Protein AF-0000000078527876 (afdb_homodimer)

InterPro domains:
  IPR034660 DinB/YfiT-like putative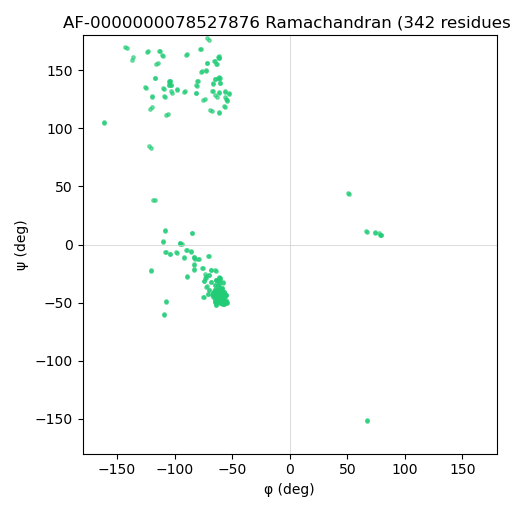 metalloenzymes [SSF109854] (16-144)

Organism: NCBI:txid29354

Solvent-accessible surface area (backbone atoms only — not comparable to full-atom values): 19613 Å² total; per-residue (Å²): 126,85,62,42,64,64,41,49,49,52,46,53,56,48,49,43,51,52,52,34,52,54,47,49,62,69,62,56,49,79,82,46,41,70,37,66,50,62,86,35,34,40,48,48,57,53,45,24,43,49,52,46,51,63,34,38,40,69,41,76,49,47,83,81,66,73,79,60,89,88,61,54,92,58,52,57,40,89,85,47,85,66,94,70,82,78,52,70,67,59,54,51,54,52,47,54,53,41,52,53,51,52,52,54,53,54,72,70,50,43,41,78,51,32,74,39,53,45,74,89,37,96,53,29,37,47,54,29,42,54,51,38,41,41,51,44,22,23,48,52,12,21,52,47,14,44,44,18,66,77,67,54,48,42,65,45,74,66,55,91,88,48,76,82,84,68,83,86,71,73,61,50,107,128,87,64,44,65,63,40,50,49,51,46,53,56,48,50,40,51,53,52,34,52,55,48,48,61,69,62,56,49,77,82,46,42,69,37,65,49,61,86,33,32,40,50,46,57,52,45,25,43,49,52,46,53,63,34,41,41,70,42,76,52,47,84,82,68,73,79,60,90,86,61,54,93,58,51,57,39,88,85,46,85,65,95,69,84,79,53,69,67,59,52,50,53,52,46,53,54,40,52,52,50,53,52,54,52,54,72,70,51,44,42,78,51,33,73,38,52,44,76,88,37,95,51,29,36,47,54,29,41,54,50,37,41,42,50,44,24,24,50,51,11,21,52,46,14,44,46,18,66,75,67,55,47,44,65,47,75,65,54,92,89,49,75,83,84,69,83,86,72,73,63,49,106

pLDDT: mean 96.52, std 5.81, range [46.94, 98.94]

Radius of gyration: 19.6 Å; Cα contacts (8 Å, |Δi|>4): 455; chains: 2; bounding box: 56×53×50 Å

Sequence (346 aa):
MEEILLVNIITEQTTRALWEVKNIIDCVPDELWNKEYCEMPCWKHIYHMLHSLDLWFINPRDKEYTEPDIHEMDLNSLDVIPSKSLIREEINDYFVNIDIKIKNYLAQLTDKQLLDTPPDCEYNKFTLILAQFRHLHSHMGMIMGFIIDDTGLWPRVLGLENPFPIGEYKRYIMEEILLVNIITEQTTRALWEVKNIIDCVPDELWNKEYCEMPCWKHIYHMLHSLDLWFINPRDKEYTEPDIHEMDLNSLDVIPSKSLIREEINDYFVNIDIKIKNYLAQLTDKQLLDTPPDCEYNKFTLILAQFRHLHSHMGMIMGFIIDDTGLWPRVLGLENPFPIGEYKRYI

Nearest PDB structures (foldseek):
  2ou6-assembly1_A-2  TM=7.738E-01  e=6.486E-02  Deinococcus radiodurans
  7mtl-assembly1_A  TM=6.257E-01  e=7.860E-01  Escherichia coli
  2nsf-assembly1_A  TM=5.768E-01  e=6.405E+00  Corynebacterium glutamicum
  2ou6-assembly1_A-2  TM=7.723E-01  e=7.803E-02  Deinococcus radiodurans
  7mtl-assembly1_A  TM=6.253E-01  e=6.703E-01  Escherichia coli

Secondary structure (DSSP, 8-state):
----HHHHHHHHHHHHHHHHHHHHHHHS-HHHHT-EETTEEHHHHHHHHHHHHHHHTT-TT-TT----TT--TTTT-TTS--SS---HHHHHHHHHHHHHHHHHHHHH--TGGGGPPPTT-SS-HHHHHHHHHHHHHHHHHHHHHHHHHHHS--B----TTSPPP-SS--SB-/----HHHHHHHHHHHHHHHHHHHHHHHS-HHHHT-EETTEEHHHHHHHHHHHHHHHTT-TT-TT----TT--TTTT-TTS--SS---HHHHHHHHHHHHHHHHHHHHH--TGGGGPPPTT-SS-HHHHHHHHHHHHHHHHHHHHHHHHHHHS--B----TTSPPP-SS--SB-

Foldseek 3Di:
DFAAPVLVVLLVVVVLLLVLLVLLLVLQDPVQQQPDDPRGGLVLLSVLLLVCLQQLLAHVPDPPDDDDPVDDPCSNPPVDDDPDGDDSVRSVVSSVVSVVVVNVVSVPDGPVQQQPCPPPGPHGNVVSNVVSVVSNVVSSVVSQVVSCVVPVWGADGADPVHDDDDDDDDRTD/DFDAPVLVVLLVVVVLLLVLLVLLLVLDDPVQQQPDDPRGGLVLLNVLLLVCLQQLLAHVPDPPDDDDPVDDPCSNPPVDDDPDGDDSVRSVVSSVVSVVVVNVVSVPDGPVQQQPCPPPGPHGNVVSNVVSVVSNVVSSVVSQVVSCVVPVWGADGADPVHDDDDDDDDRTD

Structure (mmCIF, N/CA/C/O backbone):
data_AF-0000000078527876-model_v1
#
loop_
_entity.id
_entity.type
_entity.pdbx_description
1 polymer 'DinB-like domain-containing protein'
#
loop_
_atom_site.group_PDB
_atom_site.id
_atom_site.type_symbol
_atom_site.label_atom_id
_atom_site.label_alt_id
_atom_site.label_comp_id
_atom_site.label_asym_id
_atom_site.label_entity_id
_atom_site.label_seq_id
_atom_site.pdbx_PDB_ins_code
_atom_site.Cartn_x
_atom_site.Cartn_y
_atom_site.Cartn_z
_atom_site.occupancy
_atom_site.B_iso_or_equiv
_atom_site.auth_seq_id
_atom_site.auth_comp_id
_atom_site.auth_asym_id
_atom_site.auth_atom_id
_atom_site.pdbx_PDB_model_num
ATOM 1 N N . MET A 1 1 ? -26.828 7.426 19.016 1 47.62 1 MET A N 1
ATOM 2 C CA . MET A 1 1 ? -25.375 7.508 18.906 1 47.62 1 MET A CA 1
ATOM 3 C C . MET A 1 1 ? -24.922 7.309 17.469 1 47.62 1 MET A C 1
ATOM 5 O O . MET A 1 1 ? -25.422 6.43 16.766 1 47.62 1 MET A O 1
ATOM 9 N N . GLU A 1 2 ? -24.297 8.344 16.844 1 61.94 2 GLU A N 1
ATOM 10 C CA . GLU A 1 2 ? -24.016 8.258 15.406 1 61.94 2 GLU A CA 1
ATOM 11 C C . GLU A 1 2 ? -23.188 7.02 15.078 1 61.94 2 GLU A C 1
ATOM 13 O O . GLU A 1 2 ? -22.344 6.598 15.875 1 61.94 2 GLU A O 1
ATOM 18 N N . GLU A 1 3 ? -23.625 6.238 14.188 1 73.5 3 GLU A N 1
ATOM 19 C CA . GLU A 1 3 ? -23.031 4.969 13.797 1 73.5 3 GLU A CA 1
ATOM 20 C C . GLU A 1 3 ? -21.578 5.152 13.367 1 73.5 3 GLU A C 1
ATOM 22 O O . GLU A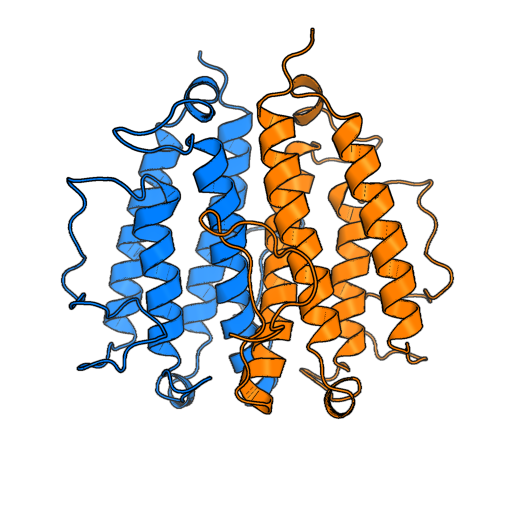 1 3 ? -21.25 6.094 12.641 1 73.5 3 GLU A O 1
ATOM 27 N N . ILE A 1 4 ? -20.625 4.551 14.031 1 84.12 4 ILE A N 1
ATOM 28 C CA . ILE A 1 4 ? -19.203 4.711 13.734 1 84.12 4 ILE A CA 1
ATOM 29 C C . ILE A 1 4 ? -18.594 3.367 13.336 1 84.12 4 ILE A C 1
ATOM 31 O O . ILE A 1 4 ? -17.438 3.088 13.625 1 84.12 4 ILE A O 1
ATOM 35 N N . LEU A 1 5 ? -19.328 2.588 12.617 1 93.12 5 LEU A N 1
ATOM 36 C CA . LEU A 1 5 ? -18.891 1.238 12.297 1 93.12 5 LEU A CA 1
ATOM 37 C C . LEU A 1 5 ? -17.797 1.267 11.234 1 93.12 5 LEU A C 1
ATOM 39 O O . LEU A 1 5 ? -16.75 0.629 11.398 1 93.12 5 LEU A O 1
ATOM 43 N N . LEU A 1 6 ? -18.031 2.061 10.219 1 97.69 6 LEU A N 1
ATOM 44 C CA . LEU A 1 6 ? -17.047 2.158 9.164 1 97.69 6 LEU A CA 1
ATOM 45 C C . LEU A 1 6 ? -15.766 2.828 9.672 1 97.69 6 LEU A C 1
ATOM 47 O O . LEU A 1 6 ? -14.664 2.352 9.414 1 97.69 6 LEU A O 1
ATOM 51 N N . VAL A 1 7 ? -15.898 3.877 10.422 1 98.44 7 VAL A N 1
ATOM 52 C CA . VAL A 1 7 ? -14.766 4.633 10.93 1 98.44 7 VAL A CA 1
ATOM 53 C C . VAL A 1 7 ? -13.953 3.764 11.891 1 98.44 7 VAL A C 1
ATOM 55 O O . VAL A 1 7 ? -12.719 3.854 11.93 1 98.44 7 VAL A O 1
ATOM 58 N N . ASN A 1 8 ? -14.617 2.918 12.633 1 98.44 8 ASN A N 1
ATOM 59 C CA . ASN A 1 8 ? -13.906 2 13.516 1 98.44 8 ASN A CA 1
ATOM 60 C C . ASN A 1 8 ? -13 1.059 12.727 1 98.44 8 ASN A C 1
ATOM 62 O O . ASN A 1 8 ? -11.883 0.766 13.156 1 98.44 8 ASN A O 1
ATOM 66 N N . ILE A 1 9 ? -13.469 0.572 11.633 1 98.62 9 ILE A N 1
ATOM 67 C CA . ILE A 1 9 ? -12.688 -0.304 10.773 1 98.62 9 ILE A CA 1
ATOM 68 C C . ILE A 1 9 ? -11.508 0.47 10.18 1 98.62 9 ILE A C 1
ATOM 70 O O . ILE A 1 9 ? -10.375 -0.017 10.172 1 98.62 9 ILE A O 1
ATOM 74 N N . ILE A 1 10 ? -11.773 1.689 9.688 1 98.88 10 ILE A N 1
ATOM 75 C CA . ILE A 1 10 ? -10.727 2.562 9.164 1 98.88 10 ILE A CA 1
ATOM 76 C C . ILE A 1 10 ? -9.672 2.799 10.234 1 98.88 10 ILE A C 1
ATOM 78 O O . ILE A 1 10 ? -8.469 2.732 9.961 1 98.88 10 ILE A O 1
ATOM 82 N N . THR A 1 11 ? -10.148 3.039 11.43 1 98.81 11 THR A N 1
ATOM 83 C CA . THR A 1 11 ? -9.258 3.312 12.547 1 98.81 11 THR A CA 1
ATOM 84 C C . THR A 1 11 ? -8.367 2.107 12.836 1 98.81 11 THR A C 1
ATOM 86 O O . THR A 1 11 ? -7.152 2.25 13 1 98.81 11 THR A O 1
ATOM 89 N N . GLU A 1 12 ? -8.93 0.975 12.906 1 98.44 12 GLU A N 1
ATOM 90 C CA . GLU A 1 12 ? -8.164 -0.24 13.172 1 98.44 12 GLU A CA 1
ATOM 91 C C . GLU A 1 12 ? -7.129 -0.487 12.086 1 98.44 12 GLU A C 1
ATOM 93 O O . GLU A 1 12 ? -5.969 -0.793 12.383 1 98.44 12 GLU A O 1
ATOM 98 N N . GLN A 1 13 ? -7.484 -0.418 10.82 1 98.69 13 GLN A N 1
ATOM 99 C CA . GLN A 1 13 ? -6.57 -0.635 9.711 1 98.69 13 GLN A CA 1
ATOM 100 C C . GLN A 1 13 ? -5.48 0.434 9.672 1 98.69 13 GLN A C 1
ATOM 102 O O . GLN A 1 13 ? -4.332 0.146 9.336 1 98.69 13 GLN A O 1
ATOM 107 N N . THR A 1 14 ? -5.875 1.69 9.977 1 98.88 14 THR A N 1
ATOM 108 C CA . THR A 1 14 ? -4.898 2.773 10.023 1 98.88 14 THR A CA 1
ATOM 109 C C . THR A 1 14 ? -3.893 2.551 11.148 1 98.88 14 THR A C 1
ATOM 111 O O . THR A 1 14 ? -2.699 2.812 10.984 1 98.88 14 THR A O 1
ATOM 114 N N . THR A 1 15 ? -4.387 2.074 12.25 1 98.62 15 THR A N 1
ATOM 115 C CA . THR A 1 15 ? -3.498 1.803 13.375 1 98.62 15 THR A CA 1
ATOM 116 C C . THR A 1 15 ? -2.484 0.721 13.016 1 98.62 15 THR A C 1
ATOM 118 O O . THR A 1 15 ? -1.308 0.821 13.367 1 98.62 15 THR A O 1
ATOM 121 N N . ARG A 1 16 ? -2.867 -0.309 12.352 1 98.5 16 ARG A N 1
ATOM 122 C CA . ARG A 1 16 ? -1.947 -1.329 11.859 1 98.5 16 ARG A CA 1
ATOM 123 C C . ARG A 1 16 ? -0.9 -0.72 10.93 1 98.5 16 ARG A C 1
ATOM 125 O O . ARG A 1 16 ? 0.286 -1.041 11.031 1 98.5 16 ARG A O 1
ATOM 132 N N . ALA A 1 17 ? -1.38 0.147 10.016 1 98.75 17 ALA A N 1
ATOM 133 C CA . ALA A 1 17 ? -0.479 0.805 9.07 1 98.75 17 ALA A CA 1
ATOM 134 C C . ALA A 1 17 ? 0.56 1.649 9.805 1 98.75 17 ALA A C 1
ATOM 136 O O . ALA A 1 17 ? 1.748 1.607 9.469 1 98.75 17 ALA A O 1
ATOM 137 N N . LEU A 1 18 ? 0.108 2.416 10.781 1 98.81 18 LEU A N 1
ATOM 138 C CA . LEU A 1 18 ? 1.008 3.285 11.531 1 98.81 18 LEU A CA 1
ATOM 139 C C . LEU A 1 18 ? 2.041 2.467 12.297 1 98.81 18 LEU A C 1
ATOM 141 O O . LEU A 1 18 ? 3.209 2.854 12.383 1 98.81 18 LEU A O 1
ATOM 145 N N . TRP A 1 19 ? 1.643 1.383 12.852 1 98.25 19 TRP A N 1
ATOM 146 C CA . TRP A 1 19 ? 2.59 0.486 13.5 1 98.25 19 TRP A CA 1
ATOM 147 C C . TRP A 1 19 ? 3.66 0.016 12.523 1 98.25 19 TRP A C 1
ATOM 149 O O . TRP A 1 19 ? 4.844 -0.019 12.859 1 98.25 19 TRP A O 1
ATOM 159 N N . GLU A 1 20 ? 3.266 -0.371 11.336 1 98.44 20 GLU A N 1
ATOM 160 C CA . GLU A 1 20 ? 4.199 -0.843 10.32 1 98.44 20 GLU A CA 1
ATOM 161 C C . GLU A 1 20 ? 5.172 0.26 9.914 1 98.44 20 GLU A C 1
ATOM 163 O O . GLU A 1 20 ? 6.352 -0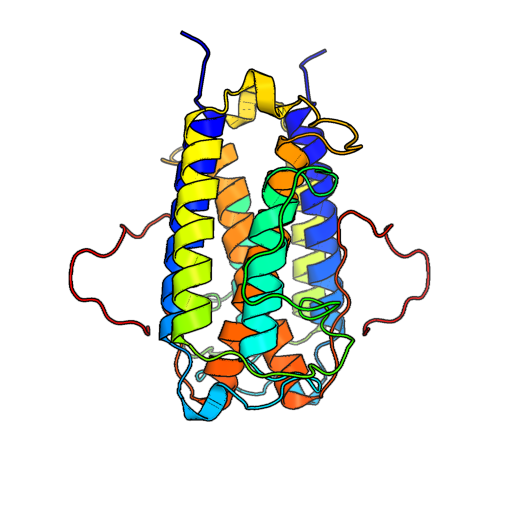.004 9.672 1 98.44 20 GLU A O 1
ATOM 168 N N . VAL A 1 21 ? 4.664 1.501 9.773 1 98.56 21 VAL A N 1
ATOM 169 C CA . VAL A 1 21 ? 5.531 2.629 9.445 1 98.56 21 VAL A CA 1
ATOM 170 C C . VAL A 1 21 ? 6.652 2.736 10.477 1 98.56 21 VAL A C 1
ATOM 172 O O . VAL A 1 21 ? 7.828 2.84 10.117 1 98.56 21 VAL A O 1
ATOM 175 N N . LYS A 1 22 ? 6.281 2.678 11.734 1 98.19 22 LYS A N 1
ATOM 176 C CA . LYS A 1 22 ? 7.281 2.773 12.789 1 98.19 22 LYS A CA 1
ATOM 177 C C . LYS A 1 22 ? 8.289 1.633 12.703 1 98.19 22 LYS A C 1
ATOM 179 O O . LYS A 1 22 ? 9.5 1.854 12.82 1 98.19 22 LYS A O 1
ATOM 184 N N . ASN A 1 23 ? 7.824 0.462 12.5 1 98.12 23 ASN A N 1
ATOM 185 C CA . ASN A 1 23 ? 8.711 -0.691 12.398 1 98.12 23 ASN A CA 1
ATOM 186 C C . ASN A 1 23 ? 9.688 -0.543 11.234 1 98.12 23 ASN A C 1
ATOM 188 O O . ASN A 1 23 ? 10.867 -0.871 11.367 1 98.12 23 ASN A O 1
ATOM 192 N N . ILE A 1 24 ? 9.203 -0.072 10.109 1 98.25 24 ILE A N 1
ATOM 193 C CA . ILE A 1 24 ? 10.039 0.049 8.922 1 98.25 24 ILE A CA 1
ATOM 194 C C . ILE A 1 24 ? 11.141 1.083 9.164 1 98.25 24 ILE A C 1
ATOM 196 O O . ILE A 1 24 ? 12.289 0.874 8.789 1 98.25 24 ILE A O 1
ATOM 200 N N . ILE A 1 25 ? 10.781 2.207 9.766 1 98.44 25 ILE A N 1
ATOM 201 C CA . ILE A 1 25 ? 11.789 3.213 10.094 1 98.44 25 ILE A CA 1
ATOM 202 C C . ILE A 1 25 ? 12.867 2.596 10.984 1 98.44 25 ILE A C 1
ATOM 204 O O . ILE A 1 25 ? 14.062 2.795 10.75 1 98.44 25 ILE A O 1
ATOM 208 N N . ASP A 1 26 ? 12.43 1.788 11.898 1 97.5 26 ASP A N 1
ATOM 209 C CA . ASP A 1 26 ? 13.344 1.148 12.836 1 97.5 26 ASP A CA 1
ATOM 210 C C . ASP A 1 26 ? 14.203 0.098 12.133 1 97.5 26 ASP A C 1
ATOM 212 O O . ASP A 1 26 ? 15.32 -0.182 12.562 1 97.5 26 ASP A O 1
ATOM 216 N N . CYS A 1 27 ? 13.75 -0.441 11.102 1 97.94 27 CYS A N 1
ATOM 217 C CA . CYS A 1 27 ? 14.422 -1.531 10.406 1 97.94 27 CYS A CA 1
ATOM 218 C C . CYS A 1 27 ? 15.5 -0.997 9.461 1 97.94 27 CYS A C 1
ATOM 220 O O . CYS A 1 27 ? 16.344 -1.754 8.992 1 97.94 27 CYS A O 1
ATOM 222 N N . VAL A 1 28 ? 15.469 0.271 9.109 1 98.19 28 VAL A N 1
ATOM 223 C CA . VAL A 1 28 ? 16.469 0.822 8.211 1 98.19 28 VAL A CA 1
ATOM 224 C C . VAL A 1 28 ? 17.844 0.843 8.898 1 98.19 28 VAL A C 1
ATOM 226 O O . VAL A 1 28 ? 18.031 1.572 9.875 1 98.19 28 VAL A O 1
ATOM 229 N N . PRO A 1 29 ? 18.75 0.089 8.398 1 97.5 29 PRO A N 1
ATOM 230 C CA . PRO A 1 29 ? 20.078 0.142 9.008 1 97.5 29 PRO A CA 1
ATOM 231 C C . PRO A 1 29 ? 20.766 1.501 8.828 1 97.5 29 PRO A C 1
ATOM 233 O O . PRO A 1 29 ? 20.469 2.223 7.875 1 97.5 29 PRO A O 1
ATOM 236 N N . ASP A 1 30 ? 21.734 1.811 9.695 1 97.56 30 ASP A N 1
ATOM 237 C CA . ASP A 1 30 ? 22.453 3.084 9.641 1 97.56 30 ASP A CA 1
ATOM 238 C C . ASP A 1 30 ? 23.141 3.266 8.297 1 97.56 30 ASP A C 1
ATOM 240 O O . ASP A 1 30 ? 23.172 4.371 7.746 1 97.56 30 ASP A O 1
ATOM 244 N N . GLU A 1 31 ? 23.641 2.221 7.766 1 97.44 31 GLU A N 1
ATOM 245 C CA . GLU A 1 31 ? 24.406 2.277 6.523 1 97.44 31 GLU A CA 1
ATOM 246 C C . GLU A 1 31 ? 23.516 2.635 5.34 1 97.44 31 GLU A C 1
ATOM 248 O O . GLU A 1 31 ? 24 3.135 4.32 1 97.44 31 GLU A O 1
ATOM 253 N N . LEU A 1 32 ? 22.172 2.4 5.488 1 98.12 32 LEU A N 1
ATOM 254 C CA . LEU A 1 32 ? 21.266 2.648 4.383 1 98.12 32 LEU A CA 1
ATOM 255 C C . LEU A 1 32 ? 20.578 4.008 4.535 1 98.12 32 LEU A C 1
ATOM 257 O O . LEU A 1 32 ? 19.922 4.484 3.607 1 98.12 32 LEU A O 1
ATOM 261 N N . TRP A 1 33 ? 20.797 4.629 5.637 1 98.56 33 TRP A N 1
ATOM 262 C CA . TRP A 1 33 ? 20.047 5.852 5.941 1 98.56 33 TRP A CA 1
ATOM 263 C C . TRP A 1 33 ? 20.312 6.918 4.887 1 98.56 33 TRP A C 1
ATOM 265 O O . TRP A 1 33 ? 19.391 7.609 4.457 1 98.56 33 TRP A O 1
ATOM 275 N N . ASN A 1 34 ? 21.594 6.988 4.398 1 98.06 34 ASN A N 1
ATOM 276 C CA . ASN A 1 34 ? 21.984 7.996 3.418 1 98.06 34 ASN A CA 1
ATOM 277 C C . ASN A 1 34 ? 22.25 7.379 2.051 1 98.06 34 ASN A C 1
ATOM 279 O O . ASN A 1 34 ? 22.719 8.062 1.134 1 98.06 34 ASN A O 1
ATOM 283 N N . LYS A 1 35 ? 22.047 6.098 1.95 1 97.75 35 LYS A N 1
ATOM 284 C CA . LYS A 1 35 ? 22.203 5.48 0.636 1 97.75 35 LYS A CA 1
ATOM 285 C C . LYS A 1 35 ? 21.156 6.012 -0.349 1 97.75 35 LYS A C 1
ATOM 287 O O . LYS A 1 35 ? 19.984 6.168 -0.002 1 97.75 35 LYS A O 1
ATOM 292 N N . GLU A 1 36 ? 21.578 6.184 -1.6 1 97.56 36 GLU A N 1
ATOM 293 C CA . GLU A 1 36 ? 20.688 6.754 -2.602 1 97.56 36 GLU A CA 1
ATOM 294 C C . GLU A 1 36 ? 19.906 5.66 -3.34 1 97.56 36 GLU A C 1
ATOM 296 O O . GLU A 1 36 ? 20.484 4.652 -3.744 1 97.56 36 GLU A O 1
ATOM 301 N N . TYR A 1 37 ? 18.688 5.852 -3.436 1 97 37 TYR A N 1
ATOM 302 C CA . TYR A 1 37 ? 17.766 5.109 -4.297 1 97 37 TYR A CA 1
ATOM 303 C C . TYR A 1 37 ? 17.062 6.043 -5.277 1 97 37 TYR A C 1
ATOM 305 O O . TYR A 1 37 ? 16.297 6.914 -4.871 1 97 37 TYR A O 1
ATOM 313 N N . CYS A 1 38 ? 17.328 5.801 -6.562 1 95.12 38 CYS A N 1
ATOM 314 C CA . CYS A 1 38 ? 16.844 6.719 -7.59 1 95.12 38 CYS A CA 1
ATOM 315 C C . CYS A 1 38 ? 17.234 8.156 -7.27 1 95.12 38 CYS A C 1
ATOM 317 O O . CYS A 1 38 ? 16.375 9.047 -7.238 1 95.12 38 CYS A O 1
ATOM 319 N N . GLU A 1 39 ? 18.438 8.391 -6.852 1 95 39 GLU A N 1
ATOM 320 C CA . GLU A 1 39 ? 19.125 9.672 -6.676 1 95 39 GLU A CA 1
ATOM 321 C C . GLU A 1 39 ? 18.656 10.375 -5.402 1 95 39 GLU A C 1
ATOM 323 O O . GLU A 1 39 ? 18.922 11.562 -5.207 1 95 39 GLU A O 1
ATOM 328 N N . MET A 1 40 ? 17.922 9.719 -4.594 1 97.75 40 MET A N 1
ATOM 329 C CA . MET A 1 40 ? 17.453 10.289 -3.332 1 97.75 40 MET A CA 1
ATOM 330 C C . MET A 1 40 ? 17.844 9.391 -2.16 1 97.75 40 MET A C 1
ATOM 332 O O . MET A 1 40 ? 17.75 8.164 -2.25 1 97.75 40 MET A O 1
ATOM 336 N N . PRO A 1 41 ? 18.359 10.008 -1.106 1 98.19 41 PRO A N 1
ATOM 337 C CA . PRO A 1 41 ? 18.719 9.18 0.048 1 98.19 41 PRO A CA 1
ATOM 338 C C . PRO A 1 41 ? 17.516 8.484 0.681 1 98.19 41 PRO A C 1
ATOM 340 O O . PRO A 1 41 ?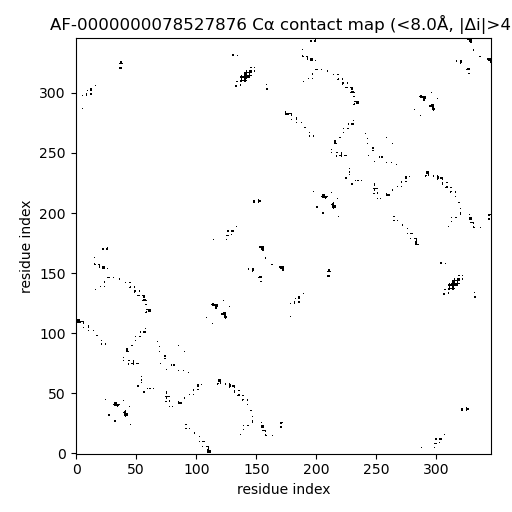 16.391 8.992 0.591 1 98.19 41 PRO A O 1
ATOM 343 N N . CYS A 1 42 ? 17.719 7.414 1.343 1 98.62 42 CYS A N 1
ATOM 344 C CA . CYS A 1 42 ? 16.672 6.602 1.94 1 98.62 42 CYS A CA 1
ATOM 345 C C . CYS A 1 42 ? 15.805 7.438 2.877 1 98.62 42 CYS A C 1
ATOM 347 O O . CYS A 1 42 ? 14.578 7.332 2.85 1 98.62 42 CYS A O 1
ATOM 349 N N . TRP A 1 43 ? 16.422 8.281 3.703 1 98.75 43 TRP A N 1
ATOM 350 C CA . TRP A 1 43 ? 15.664 9.07 4.664 1 98.75 43 TRP A CA 1
ATOM 351 C C . TRP A 1 43 ? 14.68 10 3.949 1 98.75 43 TRP A C 1
ATOM 353 O O . TRP A 1 43 ? 13.617 10.32 4.488 1 98.75 43 TRP A O 1
ATOM 363 N N . LYS A 1 44 ? 15.023 10.438 2.801 1 98.75 44 LYS A N 1
ATOM 364 C CA . LYS A 1 44 ? 14.148 11.359 2.088 1 98.75 44 LYS A CA 1
ATOM 365 C C . LYS A 1 44 ? 12.906 10.641 1.561 1 98.75 44 LYS A C 1
ATOM 367 O O . LYS A 1 44 ? 11.82 11.227 1.493 1 98.75 44 LYS A O 1
ATOM 372 N N . HIS A 1 45 ? 13.07 9.383 1.129 1 98.69 45 HIS A N 1
ATOM 373 C CA . HIS A 1 45 ? 11.906 8.562 0.791 1 98.69 45 HIS A CA 1
ATOM 374 C C . HIS A 1 45 ? 10.969 8.422 1.983 1 98.69 45 HIS A C 1
ATOM 376 O O . HIS A 1 45 ? 9.75 8.5 1.829 1 98.69 45 HIS A O 1
ATOM 382 N N . ILE A 1 46 ? 11.531 8.195 3.137 1 98.88 46 ILE A N 1
ATOM 383 C CA . ILE A 1 46 ? 10.734 8.078 4.359 1 98.88 46 ILE A CA 1
ATOM 384 C C . ILE A 1 46 ? 10.031 9.406 4.637 1 98.88 46 ILE A C 1
ATOM 386 O O . ILE A 1 46 ? 8.828 9.422 4.922 1 98.88 46 ILE A O 1
ATOM 390 N N . TYR A 1 47 ? 10.773 10.508 4.535 1 98.88 47 TYR A N 1
ATOM 391 C CA . TYR A 1 47 ? 10.203 11.82 4.801 1 98.88 47 TYR A CA 1
ATOM 392 C C . TYR A 1 47 ? 9.07 12.125 3.828 1 98.88 47 TYR A C 1
ATOM 394 O O . TYR A 1 47 ? 8.023 12.641 4.227 1 98.88 47 TYR A O 1
ATOM 402 N N . HIS A 1 48 ? 9.273 11.82 2.586 1 98.75 48 HIS A N 1
ATOM 403 C CA . HIS A 1 48 ? 8.242 11.992 1.57 1 98.75 48 HIS A CA 1
ATOM 404 C C . HIS A 1 48 ? 6.965 11.258 1.957 1 98.75 48 HIS A C 1
ATOM 406 O O . HIS A 1 48 ? 5.871 11.836 1.898 1 98.75 48 HIS A O 1
ATOM 412 N N . MET A 1 49 ? 7.145 10.039 2.314 1 98.81 49 MET A N 1
ATOM 413 C CA . MET A 1 49 ? 6.027 9.188 2.723 1 98.81 49 MET A CA 1
ATOM 414 C C . MET A 1 49 ? 5.289 9.805 3.91 1 98.81 49 MET A C 1
ATOM 416 O O . MET A 1 49 ? 4.062 9.922 3.889 1 98.81 49 MET A O 1
ATOM 420 N N . LEU A 1 50 ? 6.012 10.258 4.902 1 98.94 50 LEU A N 1
ATOM 421 C CA . LEU A 1 50 ? 5.438 10.797 6.129 1 98.94 50 LEU A CA 1
ATOM 422 C C . LEU A 1 50 ? 4.773 12.148 5.867 1 98.94 50 LEU A C 1
ATOM 424 O O . LEU A 1 50 ? 3.697 12.43 6.398 1 98.94 50 LEU A O 1
ATOM 428 N N . HIS A 1 51 ? 5.422 12.969 5.105 1 98.88 51 HIS A N 1
ATOM 429 C CA . HIS A 1 51 ? 4.883 14.289 4.82 1 98.88 51 HIS A CA 1
ATOM 430 C C . HIS A 1 51 ? 3.539 14.195 4.105 1 98.88 51 HIS A C 1
ATOM 432 O O . HIS A 1 51 ? 2.613 14.953 4.414 1 98.88 51 HIS A O 1
ATOM 438 N N . SER A 1 52 ? 3.457 13.312 3.143 1 98.62 52 SER A N 1
ATOM 439 C CA . SER A 1 52 ? 2.18 13.086 2.477 1 98.62 52 SER A CA 1
ATOM 440 C C . SER A 1 52 ? 1.115 12.617 3.463 1 98.62 52 SER A C 1
ATOM 442 O O . SER A 1 52 ? -0.018 13.102 3.438 1 98.62 52 SER A O 1
ATOM 444 N N . LEU A 1 53 ? 1.473 11.656 4.312 1 98.88 53 LEU A N 1
ATOM 445 C CA . LEU A 1 53 ? 0.548 11.172 5.332 1 98.88 53 LEU A CA 1
ATOM 446 C C . LEU A 1 53 ? 0.052 12.32 6.203 1 98.88 53 LEU A C 1
ATOM 448 O O . LEU A 1 53 ? -1.146 12.422 6.484 1 98.88 53 LEU A O 1
ATOM 452 N N . ASP A 1 54 ? 0.9 13.195 6.613 1 98.81 54 ASP A N 1
ATOM 453 C CA . ASP A 1 54 ? 0.639 14.32 7.512 1 98.81 54 ASP A CA 1
ATOM 454 C C . ASP A 1 54 ? -0.388 15.273 6.906 1 98.81 54 ASP A C 1
ATOM 456 O O . ASP A 1 54 ? -1.23 15.82 7.621 1 98.81 54 ASP A O 1
ATOM 460 N N . LEU A 1 55 ? -0.354 15.398 5.656 1 98.69 55 LEU A N 1
ATOM 461 C CA . LEU A 1 55 ? -1.155 16.438 5.004 1 98.69 55 LEU A CA 1
ATOM 462 C C . LEU A 1 55 ? -2.336 15.812 4.262 1 98.69 55 LEU A C 1
ATOM 464 O O . LEU A 1 55 ? -3.488 16.172 4.516 1 98.69 55 LEU A O 1
ATOM 468 N N . TRP A 1 56 ? -2.115 14.805 3.471 1 98.69 56 TRP A N 1
ATOM 469 C CA . TRP A 1 56 ? -3.088 14.344 2.486 1 98.69 56 TRP A CA 1
ATOM 470 C C . TRP A 1 56 ? -4.109 13.414 3.125 1 98.69 56 TRP A C 1
ATOM 472 O O . TRP A 1 56 ? -5.207 13.219 2.59 1 98.69 56 TRP A O 1
ATOM 482 N N . PHE A 1 57 ? -3.756 12.82 4.273 1 98.88 57 PHE A N 1
ATOM 483 C CA . PHE A 1 57 ? -4.711 11.953 4.953 1 98.88 57 PHE A CA 1
ATOM 484 C C . PHE A 1 57 ? -5.934 12.742 5.406 1 98.88 57 PHE A C 1
ATOM 486 O O . PHE A 1 57 ? -7.043 12.203 5.441 1 98.88 57 PHE A O 1
ATOM 493 N N . ILE A 1 58 ? -5.742 13.992 5.711 1 98.56 58 ILE A N 1
ATOM 494 C CA . ILE A 1 58 ? -6.797 14.805 6.309 1 98.56 58 ILE A CA 1
ATOM 495 C C . ILE A 1 58 ? -7.297 15.828 5.293 1 98.56 58 ILE A C 1
ATOM 497 O O . ILE A 1 58 ? -8.453 15.773 4.863 1 98.56 58 ILE A O 1
ATOM 501 N N . ASN A 1 59 ? -6.441 16.719 4.805 1 98.75 59 ASN A N 1
ATOM 502 C CA . ASN A 1 59 ? -6.84 17.75 3.865 1 98.75 59 ASN A CA 1
ATOM 503 C C . ASN A 1 59 ? -5.637 18.328 3.119 1 98.75 59 ASN A C 1
ATOM 505 O O . ASN A 1 59 ? -4.922 19.172 3.65 1 98.75 59 ASN A O 1
ATOM 509 N N . PRO A 1 60 ? -5.484 17.953 1.857 1 98.5 60 PRO A N 1
ATOM 510 C CA . PRO A 1 60 ? -4.344 18.438 1.079 1 98.5 60 PRO A CA 1
ATOM 511 C C . PRO A 1 60 ? -4.453 19.922 0.738 1 98.5 60 PRO A C 1
ATOM 513 O O . PRO A 1 60 ? -3.482 20.531 0.282 1 98.5 60 PRO A O 1
ATOM 516 N N . ARG A 1 61 ? -5.633 20.484 1.004 1 98.5 61 ARG A N 1
ATOM 517 C CA . ARG A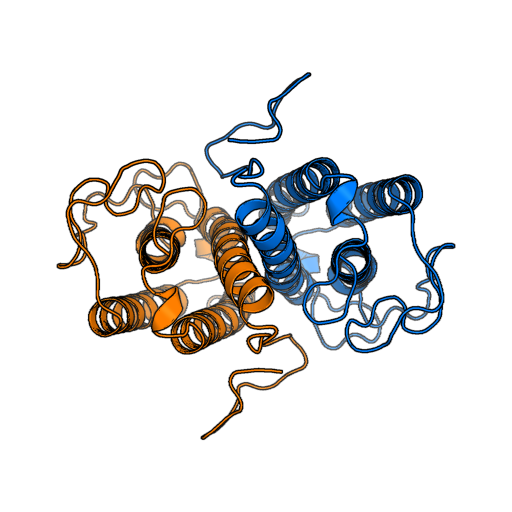 1 61 ? -5.852 21.891 0.675 1 98.5 61 ARG A CA 1
ATOM 518 C C . ARG A 1 61 ? -5.914 22.75 1.938 1 98.5 61 ARG A C 1
ATOM 520 O O . ARG A 1 61 ? -6.391 23.875 1.901 1 98.5 61 ARG A O 1
ATOM 527 N N . ASP A 1 62 ? -5.551 22.234 3.01 1 98.25 62 ASP A N 1
ATOM 528 C CA . ASP A 1 62 ? -5.645 22.938 4.281 1 98.25 62 ASP A CA 1
ATOM 529 C C . ASP A 1 62 ? -4.781 24.203 4.277 1 98.25 62 ASP A C 1
ATOM 531 O O . ASP A 1 62 ? -3.555 24.125 4.34 1 98.25 62 ASP A O 1
ATOM 535 N N . LYS A 1 63 ? -5.367 25.312 4.344 1 97.25 63 LYS A N 1
ATOM 536 C CA . LYS A 1 63 ? -4.66 26.578 4.305 1 97.25 63 LYS A CA 1
ATOM 537 C C . LYS A 1 63 ? -3.986 26.875 5.645 1 97.25 63 LYS A C 1
ATOM 539 O O . LYS A 1 63 ? -3.09 27.719 5.719 1 97.25 63 LYS A O 1
ATOM 544 N N . GLU A 1 64 ? -4.445 26.234 6.648 1 96.94 64 GLU A N 1
ATOM 545 C CA . GLU A 1 64 ? -3.906 26.469 7.984 1 96.94 64 GLU A CA 1
ATOM 546 C C . GLU A 1 64 ? -2.824 25.438 8.328 1 96.94 64 GLU A C 1
ATOM 548 O O . GLU A 1 64 ? -2.289 25.453 9.438 1 96.94 64 GLU A O 1
ATOM 553 N N . TYR A 1 65 ? -2.561 24.562 7.387 1 97.62 65 TYR A N 1
ATOM 554 C CA . TYR A 1 65 ? -1.511 23.578 7.629 1 97.62 65 TYR A CA 1
ATOM 555 C C . TYR A 1 65 ? -0.164 24.266 7.848 1 97.62 65 TYR A C 1
ATOM 557 O O . TYR A 1 65 ? 0.228 25.141 7.07 1 97.62 65 TYR A O 1
ATOM 565 N N . THR A 1 66 ? 0.544 23.875 8.93 1 97.25 66 THR A N 1
ATOM 566 C CA . THR A 1 66 ? 1.893 24.344 9.203 1 97.25 66 THR A CA 1
ATOM 567 C C . THR A 1 66 ? 2.918 23.234 8.992 1 97.25 66 THR A C 1
ATOM 569 O O . THR A 1 66 ? 2.795 22.156 9.562 1 97.25 66 THR A O 1
ATOM 572 N N . GLU A 1 67 ? 3.877 23.578 8.211 1 98.06 67 GLU A N 1
ATOM 573 C CA . GLU A 1 67 ? 4.953 22.625 7.984 1 98.06 67 GLU A CA 1
ATOM 574 C C . GLU A 1 67 ? 5.676 22.281 9.281 1 98.06 67 GLU A C 1
ATOM 576 O O . GLU A 1 67 ? 5.809 23.125 10.172 1 98.06 67 GLU A O 1
ATOM 581 N N . PRO A 1 68 ? 6.09 20.969 9.367 1 98.06 68 PRO A N 1
ATOM 582 C CA . PRO A 1 68 ? 6.91 20.656 10.539 1 98.06 68 PRO A CA 1
ATOM 583 C C . PRO A 1 68 ? 8.211 21.453 10.57 1 98.06 68 PRO A C 1
ATOM 585 O O . PRO A 1 68 ? 8.719 21.859 9.523 1 98.06 68 PRO A O 1
ATOM 588 N N . ASP A 1 69 ? 8.844 21.562 11.75 1 97.38 69 ASP A N 1
ATOM 589 C CA . ASP A 1 69 ? 10.023 22.391 11.969 1 97.38 69 ASP A CA 1
ATOM 590 C C . ASP A 1 69 ? 11.188 21.922 11.094 1 97.38 69 ASP A C 1
ATOM 592 O O . ASP A 1 69 ? 12.008 22.734 10.664 1 97.38 69 ASP A O 1
ATOM 596 N N . ILE A 1 70 ? 11.203 20.719 10.773 1 98.19 70 ILE A N 1
ATOM 597 C CA . ILE A 1 70 ? 12.344 20.141 10.07 1 98.19 70 ILE A CA 1
ATOM 598 C C . ILE A 1 70 ? 12.188 20.359 8.57 1 98.19 70 ILE A C 1
ATOM 600 O O . ILE A 1 70 ? 13.109 20.078 7.793 1 98.19 70 ILE A O 1
ATOM 604 N N . HIS A 1 71 ? 11.094 20.875 8.109 1 98.25 71 HIS A N 1
ATOM 605 C CA . HIS A 1 71 ? 10.797 21 6.684 1 98.25 71 HIS A CA 1
ATOM 606 C C . HIS A 1 71 ? 11.5 22.203 6.07 1 98.25 71 HIS A C 1
ATOM 608 O O . HIS A 1 71 ? 11.609 23.25 6.711 1 98.25 71 HIS A O 1
ATOM 614 N N . GLU A 1 72 ? 11.969 22.062 4.938 1 97.06 72 GLU A N 1
ATOM 615 C CA . GLU A 1 72 ? 12.344 23.141 4.02 1 97.06 72 GLU A CA 1
ATOM 616 C C . GLU A 1 72 ? 11.609 23.016 2.689 1 97.06 72 GLU A C 1
ATOM 618 O O . GLU A 1 72 ? 11.023 21.969 2.396 1 97.06 72 GLU A O 1
ATOM 623 N N . MET A 1 73 ? 11.68 24.062 1.935 1 95.38 73 MET A N 1
ATOM 624 C CA . MET A 1 73 ? 10.977 24.078 0.656 1 95.38 73 MET A CA 1
ATOM 625 C C . MET A 1 73 ? 11.383 22.875 -0.196 1 95.38 73 MET A C 1
ATOM 627 O O . MET A 1 73 ? 12.578 22.625 -0.381 1 95.38 73 MET A O 1
ATOM 631 N N . ASP A 1 74 ? 10.406 22.031 -0.628 1 96 74 ASP A N 1
ATOM 632 C CA . ASP A 1 74 ? 10.531 20.938 -1.579 1 96 74 ASP A CA 1
ATOM 633 C C . ASP A 1 74 ? 11.242 19.75 -0.948 1 96 74 ASP A C 1
ATOM 635 O O . ASP A 1 74 ? 11.664 18.828 -1.651 1 96 74 ASP A O 1
ATOM 639 N N . LEU A 1 75 ? 11.43 19.797 0.357 1 97.81 75 LEU A N 1
ATOM 640 C CA . LEU A 1 75 ? 12.109 18.672 1.003 1 97.81 75 LEU A CA 1
ATOM 641 C C . LEU A 1 75 ? 11.336 17.375 0.807 1 97.81 75 LEU A C 1
ATOM 643 O O . LEU A 1 75 ? 11.93 16.297 0.745 1 97.81 75 LEU A O 1
ATOM 647 N N . ASN A 1 76 ? 10.047 17.469 0.665 1 97.25 76 ASN A N 1
ATOM 648 C CA . ASN A 1 76 ? 9.195 16.297 0.521 1 97.25 76 ASN A CA 1
ATOM 649 C C . ASN A 1 76 ? 9.164 15.805 -0.924 1 97.25 76 ASN A C 1
ATOM 651 O O . ASN A 1 76 ? 8.57 14.766 -1.214 1 97.25 76 ASN A O 1
ATOM 655 N N . SER A 1 77 ? 9.695 16.578 -1.831 1 97 77 SER A N 1
ATOM 656 C CA . SER A 1 77 ? 9.688 16.203 -3.24 1 97 77 SER A CA 1
ATOM 657 C C . SER A 1 77 ? 10.828 15.234 -3.553 1 97 77 SER A C 1
ATOM 659 O O . SER A 1 77 ? 11.984 15.508 -3.232 1 97 77 SER A O 1
ATOM 661 N N . LEU A 1 78 ? 10.539 14.133 -4.223 1 96.31 78 LEU A N 1
ATOM 662 C CA . LEU A 1 78 ? 11.578 13.18 -4.613 1 96.31 78 LEU A CA 1
ATOM 663 C C . LEU A 1 78 ? 12.227 13.594 -5.934 1 96.31 78 LEU A C 1
ATOM 665 O O . LEU A 1 78 ? 13.031 12.852 -6.492 1 96.31 78 LEU A O 1
ATOM 669 N N . ASP A 1 79 ? 11.906 14.812 -6.371 1 94.06 79 ASP A N 1
ATOM 670 C CA . ASP A 1 79 ? 12.461 15.32 -7.621 1 94.06 79 ASP A CA 1
ATOM 671 C C . ASP A 1 79 ? 13.492 16.422 -7.355 1 94.06 79 ASP A C 1
ATOM 673 O O . ASP A 1 79 ? 14.148 16.906 -8.281 1 94.06 79 ASP A O 1
ATOM 677 N N . VAL A 1 80 ? 13.609 16.797 -6.148 1 96.25 80 VAL A N 1
ATOM 678 C CA . VAL A 1 80 ? 14.484 17.906 -5.805 1 96.25 80 VAL A CA 1
ATOM 679 C C . VAL A 1 80 ? 15.578 17.438 -4.848 1 96.25 80 VAL A C 1
ATOM 681 O O . VAL A 1 80 ? 15.281 16.875 -3.793 1 96.25 80 VAL A O 1
ATOM 684 N N . ILE A 1 81 ? 16.844 17.719 -5.191 1 94.31 81 ILE A N 1
ATOM 685 C CA . ILE A 1 81 ? 17.969 17.375 -4.332 1 94.31 81 ILE A CA 1
ATOM 686 C C . ILE A 1 81 ? 17.875 18.172 -3.029 1 94.31 81 ILE A C 1
ATOM 688 O O . ILE A 1 81 ? 17.672 19.391 -3.049 1 94.31 81 ILE A O 1
ATOM 692 N N . PRO A 1 82 ? 17.969 17.438 -1.936 1 93.88 82 PRO A N 1
ATOM 693 C C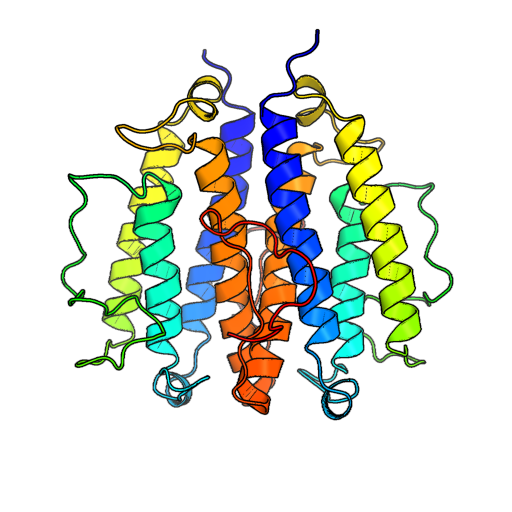A . PRO A 1 82 ? 17.812 18.141 -0.659 1 93.88 82 PRO A CA 1
ATOM 694 C C . PRO A 1 82 ? 19.016 19 -0.304 1 93.88 82 PRO A C 1
ATOM 696 O O . PRO A 1 82 ? 20.156 18.641 -0.64 1 93.88 82 PRO A O 1
ATOM 699 N N . SER A 1 83 ? 18.781 20.078 0.414 1 93.56 83 SER A N 1
ATOM 700 C CA . SER A 1 83 ? 19.828 20.984 0.876 1 93.56 83 SER A CA 1
ATOM 701 C C . SER A 1 83 ? 20.328 20.578 2.26 1 93.56 83 SER A C 1
ATOM 703 O O . SER A 1 83 ? 21.328 21.109 2.748 1 93.56 83 SER A O 1
ATOM 705 N N . LYS A 1 84 ? 19.594 19.672 2.857 1 96 84 LYS A N 1
ATOM 706 C CA . LYS A 1 84 ? 19.969 19.172 4.184 1 96 84 LYS A CA 1
ATOM 707 C C . LYS A 1 84 ? 19.672 17.688 4.32 1 96 84 LYS A C 1
ATOM 709 O O . LYS A 1 84 ? 19.016 17.094 3.459 1 96 84 LYS A O 1
ATOM 714 N N . SER A 1 85 ? 20.203 17.188 5.445 1 96.94 85 SER A N 1
ATOM 715 C CA . SER A 1 85 ? 19.922 15.805 5.789 1 96.94 85 SER A CA 1
ATOM 716 C C . SER A 1 85 ? 19.156 15.711 7.102 1 96.94 85 SER A C 1
ATOM 718 O O . SER A 1 85 ? 19.328 16.547 7.996 1 96.94 85 SER A O 1
ATOM 720 N N . LEU A 1 86 ? 18.266 14.758 7.129 1 98.44 86 LEU A N 1
ATOM 721 C CA . LEU A 1 86 ? 17.547 14.492 8.375 1 98.44 86 LEU A CA 1
ATOM 722 C C . LEU A 1 86 ? 18.109 13.25 9.062 1 98.44 86 LEU A C 1
ATOM 724 O O . LEU A 1 86 ? 18.422 12.258 8.406 1 98.44 86 LEU A O 1
ATOM 728 N N . ILE A 1 87 ? 18.25 13.398 10.375 1 98 87 ILE A N 1
ATOM 729 C CA . ILE A 1 87 ? 18.703 12.242 11.148 1 98 87 ILE A CA 1
ATOM 730 C C . ILE A 1 87 ? 17.484 11.445 11.617 1 98 87 ILE A C 1
ATOM 732 O O . ILE A 1 87 ? 16.359 11.945 11.602 1 98 87 ILE A O 1
ATOM 736 N N . ARG A 1 88 ? 17.719 10.258 12 1 98.25 88 ARG A N 1
ATOM 737 C CA . ARG A 1 88 ? 16.672 9.328 12.359 1 98.25 88 ARG A CA 1
ATOM 738 C C . ARG A 1 88 ? 15.812 9.875 13.5 1 98.25 88 ARG A C 1
ATOM 740 O O . ARG A 1 88 ? 14.594 9.703 13.508 1 98.25 88 ARG A O 1
ATOM 747 N N . GLU A 1 89 ? 16.375 10.523 14.453 1 98.38 89 GLU A N 1
ATOM 748 C CA . GLU A 1 89 ? 15.664 11.094 15.586 1 98.38 89 GLU A CA 1
ATOM 749 C C . GLU A 1 89 ? 14.648 12.133 15.133 1 98.38 89 GLU A C 1
ATOM 751 O O . GLU A 1 89 ? 13.531 12.18 15.648 1 98.38 89 GLU A O 1
ATOM 756 N N . GLU A 1 90 ? 15.039 12.93 14.211 1 98.75 90 GLU A N 1
ATOM 757 C CA . GLU A 1 90 ? 14.141 13.945 13.672 1 98.75 90 GLU A CA 1
ATOM 758 C C . GLU A 1 90 ? 12.93 13.305 12.992 1 98.75 90 GLU A C 1
ATOM 760 O O . GLU A 1 90 ? 11.797 13.758 13.172 1 98.75 90 GLU A O 1
ATOM 765 N N . ILE A 1 91 ? 13.172 12.273 12.234 1 98.81 91 ILE A N 1
ATOM 766 C CA . ILE A 1 91 ? 12.109 11.562 11.531 1 98.81 91 ILE A CA 1
ATOM 767 C C . ILE A 1 91 ? 11.195 10.867 12.539 1 98.81 91 ILE A C 1
ATOM 769 O O . ILE A 1 91 ? 9.977 10.898 12.406 1 98.81 91 ILE A O 1
ATOM 773 N N . ASN A 1 92 ? 11.766 10.281 13.547 1 98.75 92 ASN A N 1
ATOM 774 C CA . ASN A 1 92 ? 10.977 9.625 14.578 1 98.75 92 ASN A CA 1
ATOM 775 C C . ASN A 1 92 ? 10.078 10.609 15.312 1 98.75 92 ASN A C 1
ATOM 777 O O . ASN A 1 92 ? 8.906 10.328 15.57 1 98.75 92 ASN A O 1
ATOM 781 N N . ASP A 1 93 ? 10.617 11.711 15.688 1 98.75 93 ASP A N 1
ATOM 782 C CA . ASP A 1 93 ? 9.828 12.742 16.359 1 98.75 93 ASP A CA 1
ATOM 783 C C . ASP A 1 93 ? 8.672 13.203 15.477 1 98.75 93 ASP A C 1
ATOM 785 O O . ASP A 1 93 ? 7.551 13.367 15.953 1 98.75 93 ASP A O 1
ATOM 789 N N . TYR A 1 94 ? 8.977 13.461 14.242 1 98.81 94 TYR A N 1
ATOM 790 C CA . TYR A 1 94 ? 7.953 13.867 13.289 1 98.81 94 TYR A CA 1
ATOM 791 C C . TYR A 1 94 ? 6.863 12.812 13.172 1 98.81 94 TYR A C 1
ATOM 793 O O . TYR A 1 94 ? 5.672 13.133 13.18 1 98.81 94 TYR A O 1
ATOM 801 N N . PHE A 1 95 ? 7.273 11.516 13.133 1 98.88 95 PHE A N 1
ATOM 802 C CA . PHE A 1 95 ? 6.312 10.43 13.023 1 98.88 95 PHE A CA 1
ATOM 803 C C . PHE A 1 95 ? 5.395 10.391 14.242 1 98.88 95 PHE A C 1
ATOM 805 O O . PHE A 1 95 ? 4.188 10.164 14.109 1 98.88 95 PHE A O 1
ATOM 812 N N . VAL A 1 96 ? 5.926 10.523 15.406 1 98.81 96 VAL A N 1
ATOM 813 C CA . VAL A 1 96 ? 5.129 10.508 16.625 1 98.81 96 VAL A CA 1
ATOM 814 C C . VAL A 1 96 ? 4.039 11.578 16.547 1 98.81 96 VAL A C 1
ATOM 816 O O . VAL A 1 96 ? 2.887 11.32 16.906 1 98.81 96 VAL A O 1
ATOM 819 N N . ASN A 1 97 ? 4.398 12.766 16.078 1 98.69 97 ASN A N 1
ATOM 820 C CA . ASN A 1 97 ? 3.426 13.844 15.938 1 98.69 97 ASN A CA 1
ATOM 821 C C . ASN A 1 97 ? 2.334 13.477 14.93 1 98.69 97 ASN A C 1
ATOM 823 O O . ASN A 1 97 ? 1.158 13.766 15.156 1 98.69 97 ASN A O 1
ATOM 827 N N . ILE A 1 98 ? 2.697 12.891 13.82 1 98.88 98 ILE A N 1
ATOM 828 C CA . ILE A 1 98 ? 1.741 12.477 12.805 1 98.88 98 ILE A CA 1
ATOM 829 C C . ILE A 1 98 ? 0.804 11.414 13.375 1 98.88 98 ILE A C 1
ATOM 831 O O . ILE A 1 98 ? -0.409 11.461 13.156 1 98.88 98 ILE A O 1
ATOM 835 N N . ASP A 1 99 ? 1.405 10.445 14.102 1 98.88 99 ASP A N 1
ATOM 836 C CA . ASP A 1 99 ? 0.644 9.367 14.719 1 98.88 99 ASP A CA 1
ATOM 837 C C . ASP A 1 99 ? -0.456 9.93 15.625 1 98.88 99 ASP A C 1
ATOM 839 O O . ASP A 1 99 ? -1.621 9.539 15.5 1 98.88 99 ASP A O 1
ATOM 843 N N . ILE A 1 100 ? -0.129 10.812 16.484 1 98.81 100 ILE A N 1
ATOM 844 C CA . ILE A 1 100 ? -1.069 11.438 17.406 1 98.81 100 ILE A CA 1
ATOM 845 C C . ILE A 1 100 ? -2.129 12.211 16.609 1 98.81 100 ILE A C 1
ATOM 847 O O . ILE A 1 100 ? -3.324 12.094 16.891 1 98.81 100 ILE A O 1
ATOM 851 N N . LYS A 1 101 ? -1.695 12.992 15.656 1 98.69 101 LYS A N 1
ATOM 852 C CA . LYS A 1 101 ? -2.59 13.805 14.836 1 98.69 101 LYS A CA 1
ATOM 853 C C . LYS A 1 101 ? -3.637 12.945 14.141 1 98.69 101 LYS A C 1
ATOM 855 O O . LYS A 1 101 ? -4.832 13.242 14.188 1 98.69 101 LYS A O 1
ATOM 860 N N . ILE A 1 102 ? -3.213 11.859 13.477 1 98.88 102 ILE A N 1
ATOM 861 C CA . ILE A 1 102 ? -4.094 10.984 12.703 1 98.88 102 ILE A CA 1
ATOM 862 C C . ILE A 1 102 ? -5.062 10.273 13.641 1 98.88 102 ILE A C 1
ATOM 864 O O . ILE A 1 102 ? -6.262 10.188 13.359 1 98.88 102 ILE A O 1
ATOM 868 N N . LYS A 1 103 ? -4.609 9.805 14.758 1 98.75 103 LYS A N 1
ATOM 869 C CA . LYS A 1 103 ? -5.469 9.109 15.711 1 98.75 103 LYS A CA 1
ATOM 870 C C . LYS A 1 103 ? -6.512 10.055 16.297 1 98.75 103 LYS A C 1
ATOM 872 O O . LYS A 1 103 ? -7.672 9.672 16.469 1 98.75 103 LYS A O 1
ATOM 877 N N . ASN A 1 104 ? -6.148 11.266 16.609 1 98.75 104 ASN A N 1
ATOM 878 C CA . ASN A 1 104 ? -7.102 12.266 17.094 1 98.75 104 ASN A CA 1
ATOM 879 C C . ASN A 1 104 ? -8.156 12.578 16.031 1 98.75 104 ASN A C 1
ATOM 881 O O . ASN A 1 104 ? -9.336 12.719 16.344 1 98.75 104 ASN A O 1
ATOM 885 N N . TYR A 1 105 ? -7.715 12.75 14.844 1 98.69 105 TYR A N 1
ATOM 886 C CA . TYR A 1 105 ? -8.625 13.008 13.727 1 98.69 105 TYR A CA 1
ATOM 887 C C . TYR A 1 105 ? -9.656 11.898 13.602 1 98.69 105 TYR A C 1
ATOM 889 O O . TYR A 1 105 ? -10.859 12.164 13.523 1 98.69 105 TYR A O 1
ATOM 897 N N . LEU A 1 106 ? -9.172 10.641 13.625 1 98.69 106 LEU A N 1
ATOM 898 C CA . LEU A 1 106 ? -10.047 9.492 13.438 1 98.69 106 LEU A CA 1
ATOM 899 C C . LEU A 1 106 ? -10.992 9.328 14.625 1 98.69 106 LEU A C 1
ATOM 901 O O . LEU A 1 106 ? -12.133 8.898 14.461 1 98.69 106 LEU A O 1
ATOM 905 N N . ALA A 1 107 ? -10.508 9.695 15.781 1 98.25 107 ALA A N 1
ATOM 906 C CA . ALA A 1 107 ? -11.32 9.578 16.984 1 98.25 107 ALA A CA 1
ATOM 907 C C . ALA A 1 107 ? -12.539 10.492 16.922 1 98.25 107 ALA A C 1
ATOM 909 O O . ALA A 1 107 ? -13.547 10.242 17.578 1 98.25 107 ALA A O 1
ATOM 910 N N . GLN A 1 108 ? -12.492 11.523 16.109 1 97.5 108 GLN A N 1
ATOM 911 C CA . GLN A 1 108 ? -13.57 12.5 16.047 1 97.5 108 GLN A CA 1
ATOM 912 C C . GLN A 1 108 ? -14.422 12.289 14.797 1 97.5 108 GLN A C 1
ATOM 914 O O . GLN A 1 108 ? -15.477 12.922 14.648 1 97.5 108 GLN A O 1
ATOM 919 N N . LEU A 1 109 ? -14.031 11.469 13.945 1 97.75 109 LEU A N 1
ATOM 920 C CA . LEU A 1 109 ? -14.695 11.25 12.664 1 97.75 109 LEU A CA 1
ATOM 921 C C . LEU A 1 109 ? -15.898 10.328 12.828 1 97.75 109 LEU A C 1
ATOM 923 O O . LEU A 1 109 ? -15.836 9.336 13.555 1 97.75 109 LEU A O 1
ATOM 927 N N . THR A 1 110 ? -17.016 10.664 12.172 1 97.62 110 THR A N 1
ATOM 928 C CA . THR A 1 110 ? -18.188 9.789 12.148 1 97.62 110 THR A CA 1
ATOM 929 C C . THR A 1 110 ? -18.406 9.219 10.75 1 97.62 110 THR A C 1
ATOM 931 O O . THR A 1 110 ? -17.891 9.742 9.773 1 97.62 110 THR A O 1
ATOM 934 N N . ASP A 1 111 ? -19.203 8.172 10.664 1 97.06 111 ASP A N 1
ATOM 935 C CA . ASP A 1 111 ? -19.469 7.547 9.375 1 97.06 111 ASP A CA 1
ATOM 936 C C . ASP A 1 111 ? -20.094 8.547 8.406 1 97.06 111 ASP A C 1
ATOM 938 O O . ASP A 1 111 ? -19.75 8.57 7.223 1 97.06 111 ASP A O 1
ATOM 942 N N . LYS A 1 112 ? -20.984 9.367 8.898 1 95.88 112 LYS A N 1
ATOM 943 C CA . LYS A 1 112 ? -21.656 10.352 8.055 1 95.88 112 LYS A CA 1
ATOM 944 C C . LYS A 1 112 ? -20.672 11.359 7.477 1 95.88 112 LYS A C 1
ATOM 946 O O . LYS A 1 112 ? -20.828 11.805 6.34 1 95.88 112 LYS A O 1
ATOM 951 N N . GLN A 1 113 ? -19.656 11.625 8.172 1 97.56 113 GLN A N 1
ATOM 952 C CA . GLN A 1 113 ? -18.703 12.648 7.777 1 97.56 113 GLN A CA 1
ATOM 953 C C . GLN A 1 113 ? -17.75 12.125 6.711 1 97.56 113 GLN A C 1
ATOM 955 O O . GLN A 1 113 ? -17.031 12.906 6.086 1 97.56 113 GLN A O 1
ATOM 960 N N . LEU A 1 114 ? -17.734 10.859 6.492 1 98.06 114 LEU A N 1
ATOM 961 C CA . LEU A 1 114 ? -16.844 10.273 5.5 1 98.06 114 LEU A CA 1
ATOM 962 C C . LEU A 1 114 ? -17.094 10.867 4.117 1 98.06 114 LEU A C 1
ATOM 964 O O . LEU A 1 114 ? -16.172 11.031 3.328 1 98.06 114 LEU A O 1
ATOM 968 N N . LEU A 1 115 ? -18.328 11.219 3.838 1 97.69 115 LEU A N 1
ATOM 969 C CA . LEU A 1 115 ? -18.672 11.711 2.504 1 97.69 115 LEU A CA 1
ATOM 970 C C . LEU A 1 115 ? -18.609 13.234 2.453 1 97.69 115 LEU A C 1
ATOM 972 O O . LEU A 1 115 ? -18.828 13.828 1.396 1 97.69 115 LEU A O 1
ATOM 976 N N . ASP A 1 116 ? -18.25 13.859 3.59 1 98.06 116 ASP A N 1
ATOM 977 C CA . ASP A 1 116 ? -18.031 15.297 3.592 1 98.06 116 ASP A CA 1
ATOM 978 C C . ASP A 1 116 ? -16.672 15.641 2.969 1 98.06 116 ASP A C 1
ATOM 980 O O . ASP A 1 116 ? -15.711 14.867 3.092 1 98.06 116 ASP A O 1
ATOM 984 N N . THR A 1 117 ? -16.625 16.781 2.354 1 98.44 117 THR A N 1
ATOM 985 C CA . THR A 1 117 ? -15.367 17.297 1.849 1 98.44 117 THR A CA 1
ATOM 986 C C . THR A 1 117 ? -14.766 18.297 2.834 1 98.44 117 THR A C 1
ATOM 988 O O . THR A 1 117 ? -15.477 19.141 3.379 1 98.44 117 THR A O 1
ATOM 991 N N . PRO A 1 118 ? -13.477 18.141 3.098 1 98.38 118 PRO A N 1
ATOM 992 C CA . PRO A 1 118 ? -12.844 19.203 3.895 1 98.38 118 PRO A CA 1
ATOM 993 C C . PRO A 1 118 ? -12.883 20.562 3.209 1 98.38 118 PRO A C 1
ATOM 995 O O . PRO A 1 118 ? -13.148 20.641 2.006 1 98.38 118 PRO A O 1
ATOM 998 N N . PRO A 1 119 ? -12.68 21.609 4.004 1 98 119 PRO A N 1
ATOM 999 C CA . PRO A 1 119 ? -12.727 22.938 3.41 1 98 119 PRO A CA 1
ATOM 1000 C C . PRO A 1 119 ? -11.805 23.094 2.201 1 98 119 PRO A C 1
ATOM 1002 O O . PRO A 1 119 ? -10.633 22.688 2.26 1 98 119 PRO A O 1
ATOM 1005 N N . ASP A 1 120 ? -12.375 23.625 1.061 1 98 120 ASP A N 1
ATOM 1006 C CA . ASP A 1 120 ? -11.672 24 -0.162 1 98 120 ASP A CA 1
ATOM 1007 C C . ASP A 1 120 ? -11.109 22.781 -0.875 1 98 120 ASP A C 1
ATOM 1009 O O . ASP A 1 120 ? -10.219 22.906 -1.716 1 98 120 ASP A O 1
ATOM 1013 N N . CYS A 1 121 ? -11.477 21.625 -0.481 1 98.5 121 CYS A N 1
ATOM 1014 C CA . CYS A 1 121 ? -10.938 20.391 -1.057 1 98.5 121 CYS A CA 1
ATOM 1015 C C . CYS A 1 121 ? -11.953 19.734 -1.993 1 98.5 121 CYS A C 1
ATOM 1017 O O . CYS A 1 121 ? -13.141 19.656 -1.669 1 98.5 121 CYS A O 1
ATOM 1019 N N . GLU A 1 122 ? -11.508 19.25 -3.154 1 98.06 122 GLU A N 1
ATOM 1020 C CA . GLU A 1 122 ? -12.375 18.625 -4.156 1 98.06 122 GLU A CA 1
ATOM 1021 C C . GLU A 1 122 ? -12.633 17.156 -3.826 1 98.06 122 GLU A C 1
ATOM 1023 O O . GLU A 1 122 ? -13.492 16.531 -4.441 1 98.06 122 GLU A O 1
ATOM 1028 N N . TYR A 1 123 ? -11.914 16.578 -2.9 1 98.31 123 TYR A N 1
ATOM 1029 C CA . TYR A 1 123 ? -12.07 15.18 -2.502 1 98.31 123 TYR A CA 1
ATOM 1030 C C . TYR A 1 123 ? -12.797 15.07 -1.167 1 98.31 123 TYR A C 1
ATOM 1032 O O . TYR A 1 123 ? -12.555 15.867 -0.256 1 98.31 123 TYR A O 1
ATOM 1040 N N . ASN A 1 124 ? -13.68 14.078 -1.033 1 98.44 124 ASN A N 1
ATOM 1041 C CA . ASN A 1 124 ? -14.258 13.836 0.284 1 98.44 124 ASN A CA 1
ATOM 1042 C C . ASN A 1 124 ? -13.289 13.086 1.194 1 98.44 124 ASN A C 1
ATOM 1044 O O . ASN A 1 124 ? -12.273 12.562 0.731 1 98.44 124 ASN A O 1
ATOM 1048 N N . LYS A 1 125 ? -13.594 13.023 2.449 1 98.81 125 LYS A N 1
ATOM 1049 C CA . LYS A 1 125 ? -12.719 12.453 3.469 1 98.81 125 LYS A CA 1
ATOM 1050 C C . LYS A 1 125 ? -12.445 10.977 3.197 1 98.81 125 LYS A C 1
ATOM 1052 O O . LYS A 1 125 ? -11.32 10.5 3.389 1 98.81 125 LYS A O 1
ATOM 1057 N N . PHE A 1 126 ? -13.422 10.273 2.775 1 98.81 126 PHE A N 1
ATOM 1058 C CA . PHE A 1 126 ? -13.273 8.852 2.486 1 98.81 126 PHE A CA 1
ATOM 1059 C C . PHE A 1 126 ? -12.281 8.633 1.346 1 98.81 126 PHE A C 1
ATOM 1061 O O . PHE A 1 126 ? -11.406 7.773 1.434 1 98.81 126 PHE A O 1
ATOM 1068 N N . THR A 1 127 ? -12.359 9.406 0.335 1 98.88 127 THR A N 1
ATOM 1069 C CA . THR A 1 127 ? -11.438 9.344 -0.79 1 98.88 127 THR A CA 1
ATOM 1070 C C . THR A 1 127 ? -10.008 9.609 -0.327 1 98.88 127 THR A C 1
ATOM 1072 O O . THR A 1 127 ? -9.086 8.883 -0.699 1 98.88 127 THR A O 1
ATOM 1075 N N . LEU A 1 128 ? -9.836 10.594 0.44 1 98.88 128 LEU A N 1
ATOM 1076 C CA . LEU A 1 128 ? -8.508 10.961 0.921 1 98.88 128 LEU A CA 1
ATOM 1077 C C . LEU A 1 128 ? -7.898 9.828 1.747 1 98.88 128 LEU A C 1
ATOM 1079 O O . LEU A 1 128 ? -6.715 9.516 1.602 1 98.88 128 LEU A O 1
ATOM 1083 N N . ILE A 1 129 ? -8.695 9.203 2.572 1 98.88 129 ILE A N 1
ATOM 1084 C CA . ILE A 1 129 ? -8.227 8.117 3.426 1 98.88 129 ILE A CA 1
ATOM 1085 C C . ILE A 1 129 ? -7.801 6.934 2.562 1 98.88 129 ILE A C 1
ATOM 1087 O O . ILE A 1 129 ? -6.699 6.402 2.727 1 98.88 129 ILE A O 1
ATOM 1091 N N . LEU A 1 130 ? -8.609 6.559 1.626 1 98.81 130 LEU A N 1
ATOM 1092 C CA . LEU A 1 130 ? -8.273 5.422 0.774 1 98.81 130 LEU A CA 1
ATOM 1093 C C . LEU A 1 130 ? -7.051 5.734 -0.084 1 98.81 130 LEU A C 1
ATOM 1095 O O . LEU A 1 130 ? -6.188 4.875 -0.28 1 98.81 130 LEU A O 1
ATOM 1099 N N . ALA A 1 131 ? -6.996 6.926 -0.607 1 98.75 131 ALA A N 1
ATOM 1100 C CA . ALA A 1 131 ? -5.848 7.328 -1.412 1 98.75 131 ALA A CA 1
ATOM 1101 C C . ALA A 1 131 ? -4.559 7.27 -0.596 1 98.75 131 ALA A C 1
ATOM 1103 O O . ALA A 1 131 ? -3.504 6.891 -1.114 1 98.75 131 ALA A O 1
ATOM 1104 N N . GLN A 1 132 ? -4.672 7.645 0.587 1 98.69 132 GLN A N 1
ATOM 1105 C CA . GLN A 1 132 ? -3.473 7.633 1.416 1 98.69 132 GLN A CA 1
ATOM 1106 C C . GLN A 1 132 ? -3.092 6.211 1.816 1 98.69 132 GLN A C 1
ATOM 1108 O O . GLN A 1 132 ? -1.91 5.902 1.988 1 98.69 132 GLN A O 1
ATOM 1113 N N . PHE A 1 133 ? -4.078 5.27 1.976 1 98.75 133 PHE A N 1
ATOM 1114 C CA . PHE A 1 133 ? -3.715 3.869 2.143 1 98.75 133 PHE A CA 1
ATOM 1115 C C . PHE A 1 133 ? -2.865 3.385 0.975 1 98.75 133 PHE A C 1
ATOM 1117 O O . PHE A 1 133 ? -1.85 2.715 1.175 1 98.75 133 PHE A O 1
ATOM 1124 N N . ARG A 1 134 ? -3.271 3.781 -0.229 1 98.75 134 ARG A N 1
ATOM 1125 C CA . ARG A 1 134 ? -2.508 3.396 -1.411 1 98.75 134 ARG A CA 1
ATOM 1126 C C . ARG A 1 134 ? -1.114 4.016 -1.39 1 98.75 134 ARG A C 1
ATOM 1128 O O . ARG A 1 134 ? -0.113 3.309 -1.53 1 98.75 134 ARG A O 1
ATOM 1135 N N . HIS A 1 135 ? -1.047 5.305 -1.146 1 98.75 135 HIS A N 1
ATOM 1136 C CA . HIS A 1 135 ? 0.223 6.023 -1.172 1 98.75 135 HIS A CA 1
ATOM 1137 C C . HIS A 1 135 ? 1.165 5.516 -0.085 1 98.75 135 HIS A C 1
ATOM 1139 O O . HIS A 1 135 ? 2.305 5.141 -0.371 1 98.75 135 HIS A O 1
ATOM 1145 N N . LEU A 1 136 ? 0.651 5.488 1.131 1 98.88 136 LEU A N 1
ATOM 1146 C CA . LEU A 1 136 ? 1.452 5.117 2.293 1 98.88 136 LEU A CA 1
ATOM 1147 C C . LEU A 1 136 ? 2.051 3.727 2.117 1 98.88 136 LEU A C 1
ATOM 1149 O O . LEU A 1 136 ? 3.266 3.549 2.232 1 98.88 136 LEU A O 1
ATOM 1153 N N . HIS A 1 137 ? 1.242 2.793 1.79 1 98.81 137 HIS A N 1
ATOM 1154 C CA . HIS A 1 137 ? 1.711 1.415 1.713 1 98.81 137 HIS A CA 1
ATOM 1155 C C . HIS A 1 137 ? 2.584 1.197 0.481 1 98.81 137 HIS A C 1
ATOM 1157 O O . HIS A 1 137 ? 3.51 0.384 0.507 1 98.81 137 HIS A O 1
ATOM 1163 N N . SER A 1 138 ? 2.367 1.95 -0.592 1 98.75 138 SER A N 1
ATOM 1164 C CA . SER A 1 138 ? 3.275 1.862 -1.73 1 98.75 138 SER A CA 1
ATOM 1165 C C . SER A 1 138 ? 4.68 2.326 -1.355 1 98.75 138 SER A C 1
ATOM 1167 O O . SER A 1 138 ? 5.66 1.623 -1.605 1 98.75 138 SER A O 1
ATOM 1169 N N . HIS A 1 139 ? 4.777 3.469 -0.754 1 98.75 139 HIS A N 1
ATOM 1170 C CA . HIS A 1 139 ? 6.09 4 -0.397 1 98.75 139 HIS A CA 1
ATOM 1171 C C . HIS A 1 139 ? 6.719 3.193 0.733 1 98.75 139 HIS A C 1
ATOM 1173 O O . HIS A 1 139 ? 7.934 2.98 0.745 1 98.75 139 HIS A O 1
ATOM 1179 N N . MET A 1 140 ? 5.883 2.812 1.67 1 98.75 140 MET A N 1
ATOM 1180 C CA . MET A 1 140 ? 6.375 1.915 2.713 1 98.75 140 MET A CA 1
ATOM 1181 C C . MET A 1 140 ? 6.93 0.631 2.105 1 98.75 140 MET A C 1
ATOM 1183 O O . MET A 1 140 ? 8.008 0.171 2.496 1 98.75 140 MET A O 1
ATOM 1187 N N . GLY A 1 141 ? 6.219 0.079 1.159 1 98.62 141 GLY A N 1
ATOM 1188 C CA . GLY A 1 141 ? 6.68 -1.094 0.434 1 98.62 141 GLY A CA 1
ATOM 1189 C C . GLY A 1 141 ? 7.996 -0.87 -0.285 1 98.62 141 GLY A C 1
ATOM 1190 O O . GLY A 1 141 ? 8.867 -1.739 -0.273 1 98.62 141 GLY A O 1
ATOM 1191 N N . MET A 1 142 ? 8.141 0.242 -0.935 1 98.69 142 MET A N 1
ATOM 1192 C CA . MET A 1 142 ? 9.383 0.554 -1.63 1 98.69 142 MET A CA 1
ATOM 1193 C C . MET A 1 142 ? 10.57 0.519 -0.668 1 98.69 142 MET A C 1
ATOM 1195 O O . MET A 1 142 ? 11.602 -0.072 -0.974 1 98.69 142 MET A O 1
ATOM 1199 N N . ILE A 1 143 ? 10.398 1.129 0.457 1 98.75 143 ILE A N 1
ATOM 1200 C CA . ILE A 1 143 ? 11.453 1.172 1.46 1 98.75 143 ILE A CA 1
ATOM 1201 C C . ILE A 1 143 ? 11.758 -0.243 1.947 1 98.75 143 ILE A C 1
ATOM 1203 O O . ILE A 1 143 ? 12.93 -0.612 2.107 1 98.75 143 ILE A O 1
ATOM 1207 N N . MET A 1 144 ? 10.711 -1.016 2.15 1 98.56 144 MET A N 1
ATOM 1208 C CA . MET A 1 144 ? 10.922 -2.422 2.484 1 98.56 144 MET A CA 1
ATOM 1209 C C . MET A 1 144 ? 11.711 -3.131 1.39 1 98.56 144 MET A C 1
ATOM 1211 O O . MET A 1 144 ? 12.602 -3.928 1.68 1 98.56 144 MET A O 1
ATOM 1215 N N . GLY A 1 145 ? 11.359 -2.822 0.133 1 98.38 145 GLY A N 1
ATOM 1216 C CA . GLY A 1 145 ? 12.102 -3.395 -0.981 1 98.38 145 GLY A CA 1
ATOM 1217 C C . GLY A 1 145 ? 13.578 -3.053 -0.957 1 98.38 145 GLY A C 1
ATOM 1218 O O . GLY A 1 145 ? 14.422 -3.906 -1.229 1 98.38 145 GLY A O 1
ATOM 1219 N N . PHE A 1 146 ? 13.922 -1.82 -0.633 1 98.5 146 PHE A N 1
ATOM 1220 C CA . PHE A 1 146 ? 15.305 -1.399 -0.491 1 98.5 146 PHE A CA 1
ATOM 1221 C C . PHE A 1 146 ? 16.016 -2.236 0.563 1 98.5 146 PHE A C 1
ATOM 1223 O O . PHE A 1 146 ? 17.094 -2.775 0.309 1 98.5 146 PHE A O 1
ATOM 1230 N N . ILE A 1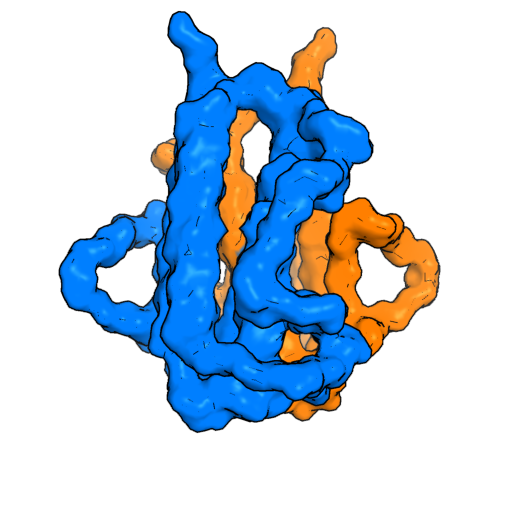 147 ? 15.383 -2.303 1.713 1 98.25 147 ILE A N 1
ATOM 1231 C CA . ILE A 1 147 ? 15.969 -3.025 2.84 1 98.25 147 ILE A CA 1
ATOM 1232 C C . ILE A 1 147 ? 16.203 -4.484 2.453 1 98.25 147 ILE A C 1
ATOM 1234 O O . ILE A 1 147 ? 17.281 -5.023 2.658 1 98.25 147 ILE A O 1
ATOM 1238 N N . ILE A 1 148 ? 15.211 -5.098 1.909 1 97.94 148 ILE A N 1
ATOM 1239 C CA . ILE A 1 148 ? 15.266 -6.508 1.537 1 97.94 148 ILE A CA 1
ATOM 1240 C C . ILE A 1 148 ? 16.375 -6.727 0.514 1 97.94 148 ILE A C 1
ATOM 1242 O O . ILE A 1 148 ? 17.203 -7.625 0.67 1 97.94 148 ILE A O 1
ATOM 1246 N N . ASP A 1 149 ? 16.359 -5.922 -0.497 1 97.31 149 ASP A N 1
ATOM 1247 C CA . ASP A 1 149 ? 17.328 -6.094 -1.576 1 97.31 149 ASP A CA 1
ATOM 1248 C C . ASP A 1 149 ? 18.766 -5.91 -1.066 1 97.31 149 ASP A C 1
ATOM 1250 O O . ASP A 1 149 ? 19.656 -6.66 -1.45 1 97.31 149 ASP A O 1
ATOM 1254 N N . ASP A 1 150 ? 18.953 -5.023 -0.154 1 97.12 150 ASP A N 1
ATOM 1255 C CA . ASP A 1 150 ? 20.312 -4.668 0.287 1 97.12 150 ASP A CA 1
ATOM 1256 C C . ASP A 1 150 ? 20.766 -5.562 1.435 1 97.12 150 ASP A C 1
ATOM 1258 O O . ASP A 1 150 ? 21.969 -5.789 1.613 1 97.12 150 ASP A O 1
ATOM 1262 N N . THR A 1 151 ? 19.797 -6.094 2.223 1 96.62 151 THR A N 1
ATOM 1263 C CA . THR A 1 151 ? 20.219 -6.727 3.469 1 96.62 151 THR A CA 1
ATOM 1264 C C . THR A 1 151 ? 19.797 -8.188 3.502 1 96.62 151 THR A C 1
ATOM 1266 O O . THR A 1 151 ? 20.297 -8.969 4.316 1 96.62 151 THR A O 1
ATOM 1269 N N . GLY A 1 152 ? 18.812 -8.539 2.734 1 95.94 152 GLY A N 1
ATOM 1270 C CA . GLY A 1 152 ? 18.25 -9.883 2.793 1 95.94 152 GLY A CA 1
ATOM 1271 C C . GLY A 1 152 ? 17.297 -10.078 3.961 1 95.94 152 GLY A C 1
ATOM 1272 O O . GLY A 1 152 ? 16.875 -11.203 4.246 1 95.94 152 GLY A O 1
ATOM 1273 N N . LEU A 1 153 ? 16.969 -8.938 4.664 1 96.06 153 LEU A N 1
ATOM 1274 C CA . LEU A 1 153 ? 16.078 -9 5.812 1 96.06 153 LEU A CA 1
ATOM 1275 C C . LEU A 1 153 ? 14.695 -8.453 5.461 1 96.06 153 LEU A C 1
ATOM 1277 O O . LEU A 1 153 ? 14.586 -7.445 4.754 1 96.06 153 LEU A O 1
ATOM 1281 N N . TRP A 1 154 ? 13.664 -9.117 5.957 1 96.38 154 TRP A N 1
ATOM 1282 C CA . TRP A 1 154 ? 12.289 -8.734 5.668 1 96.38 154 TRP A CA 1
ATOM 1283 C C . TRP A 1 154 ? 11.648 -8.055 6.875 1 96.38 154 TRP A C 1
ATOM 1285 O O . TRP A 1 154 ? 11.352 -8.711 7.879 1 96.38 154 TRP A O 1
ATOM 1295 N N . PRO A 1 155 ? 11.352 -6.758 6.777 1 97.06 155 PRO A N 1
ATOM 1296 C CA . PRO A 1 155 ? 10.656 -6.102 7.883 1 97.06 155 PRO A CA 1
ATOM 1297 C C . PRO A 1 155 ? 9.281 -6.715 8.164 1 97.06 155 PRO A C 1
ATOM 1299 O O . PRO A 1 155 ? 8.539 -7.027 7.227 1 97.06 155 PRO A O 1
ATOM 1302 N N . ARG A 1 156 ? 8.969 -6.855 9.398 1 95.56 156 ARG A N 1
ATOM 1303 C CA . ARG A 1 156 ? 7.707 -7.457 9.812 1 95.56 156 ARG A CA 1
ATOM 1304 C C . ARG A 1 156 ? 6.527 -6.574 9.414 1 95.56 156 ARG A C 1
ATOM 1306 O O . ARG A 1 156 ? 6.594 -5.352 9.523 1 95.56 156 ARG A O 1
ATOM 1313 N N . VAL A 1 157 ? 5.488 -7.188 8.945 1 95 157 VAL A N 1
ATOM 1314 C CA . VAL A 1 157 ? 4.23 -6.516 8.641 1 95 157 VAL A CA 1
ATOM 1315 C C . VAL A 1 157 ? 3.139 -7.012 9.586 1 95 157 VAL A C 1
ATOM 1317 O O . VAL A 1 157 ? 3.326 -8 10.305 1 95 157 VAL A O 1
ATOM 1320 N N . LEU A 1 158 ? 2.051 -6.324 9.625 1 96.31 158 LEU A N 1
ATOM 1321 C CA . LEU A 1 158 ? 0.962 -6.664 10.531 1 96.31 158 LEU A CA 1
ATOM 1322 C C . LEU A 1 158 ? -0.321 -6.949 9.758 1 96.31 158 LEU A C 1
ATOM 1324 O O . LEU A 1 158 ? -1.191 -6.082 9.648 1 96.31 158 LEU A O 1
ATOM 1328 N N . GLY A 1 159 ? -0.462 -8.156 9.266 1 95.5 159 GLY A N 1
ATOM 1329 C CA . GLY A 1 159 ? -1.665 -8.594 8.57 1 95.5 159 GLY A CA 1
ATOM 1330 C C . GLY A 1 159 ? -2.863 -8.742 9.492 1 95.5 159 GLY A C 1
ATOM 1331 O O . GLY A 1 159 ? -2.736 -8.617 10.711 1 95.5 159 GLY A O 1
ATOM 1332 N N . LEU A 1 160 ? -4 -9.055 8.922 1 96.31 160 LEU A N 1
ATOM 1333 C CA . LEU A 1 160 ? -5.27 -9.117 9.633 1 96.31 160 LEU A CA 1
ATOM 1334 C C . LEU A 1 160 ? -5.238 -10.195 10.711 1 96.31 160 LEU A C 1
ATOM 1336 O O . LEU A 1 160 ? -5.891 -10.062 11.75 1 96.31 160 LEU A O 1
ATOM 1340 N N . GLU A 1 161 ? -4.504 -11.188 10.438 1 95.5 161 GLU A N 1
ATOM 1341 C CA . GLU A 1 161 ? -4.566 -12.352 11.32 1 95.5 161 GLU A CA 1
ATOM 1342 C C . GLU A 1 161 ? -3.553 -12.234 12.453 1 95.5 161 GLU A C 1
ATOM 1344 O O . GLU A 1 161 ? -3.479 -13.117 13.312 1 95.5 161 GLU A O 1
ATOM 1349 N N . ASN A 1 162 ? -2.758 -11.242 12.438 1 93.81 162 ASN A N 1
ATOM 1350 C CA . ASN A 1 162 ? -1.732 -11.07 13.461 1 93.81 162 ASN A CA 1
ATOM 1351 C C . ASN A 1 162 ? -2.137 -10.016 14.484 1 93.81 162 ASN A C 1
ATOM 1353 O O . ASN A 1 162 ? -2.562 -8.922 14.117 1 93.81 162 ASN A O 1
ATOM 1357 N N . PRO A 1 163 ? -2.023 -10.352 15.75 1 94.12 163 PRO A N 1
ATOM 1358 C CA . PRO A 1 163 ? -2.211 -9.312 16.766 1 94.12 163 PRO A CA 1
ATOM 1359 C C . PRO A 1 163 ? -1.053 -8.32 16.812 1 94.12 163 PRO A C 1
ATOM 1361 O O . PRO A 1 163 ? 0.033 -8.602 16.312 1 94.12 163 PRO A O 1
ATOM 1364 N N . PHE A 1 164 ? -1.32 -7.121 17.312 1 94.94 164 PHE A N 1
ATOM 1365 C CA . PHE A 1 164 ? -0.228 -6.195 17.594 1 94.94 164 PHE A CA 1
ATOM 1366 C C . PHE A 1 164 ? 0.792 -6.824 18.531 1 94.94 164 PHE A C 1
ATOM 1368 O O . PHE A 1 164 ? 0.422 -7.43 19.547 1 94.94 164 PHE A O 1
ATOM 1375 N N . PRO A 1 165 ? 2.066 -6.707 18.172 1 91.69 165 PRO A N 1
ATOM 1376 C CA . PRO A 1 165 ? 3.066 -7.23 19.109 1 91.69 165 PRO A CA 1
ATOM 1377 C C . PRO A 1 165 ? 3.049 -6.512 20.453 1 91.69 165 PRO A C 1
ATOM 1379 O O . PRO A 1 165 ? 2.818 -5.301 20.516 1 91.69 165 PRO A O 1
ATOM 1382 N N . ILE A 1 166 ? 3.279 -7.289 21.469 1 89 166 ILE A N 1
ATOM 1383 C CA . ILE A 1 166 ? 3.363 -6.75 22.828 1 89 166 ILE A CA 1
ATOM 1384 C C . ILE A 1 166 ? 4.809 -6.816 23.312 1 89 166 ILE A C 1
ATOM 1386 O O . ILE A 1 166 ? 5.48 -7.836 23.141 1 89 166 ILE A O 1
ATOM 1390 N N . GLY A 1 167 ? 5.332 -5.781 23.891 1 86.62 167 GLY A N 1
ATOM 1391 C CA . GLY A 1 167 ? 6.699 -5.77 24.375 1 86.62 167 GLY A CA 1
ATOM 1392 C C . GLY A 1 167 ? 7.734 -5.848 23.266 1 86.62 167 GLY A C 1
ATOM 1393 O O . GLY A 1 167 ? 7.562 -5.242 22.219 1 86.62 167 GLY A O 1
ATOM 1394 N N . GLU A 1 168 ? 8.883 -6.43 23.609 1 86.75 168 GLU A N 1
ATOM 1395 C CA . GLU A 1 168 ? 9.93 -6.617 22.609 1 86.75 168 GLU A CA 1
ATOM 1396 C C . GLU A 1 168 ? 9.508 -7.617 21.547 1 86.75 168 GLU A C 1
ATOM 1398 O O . GLU A 1 168 ? 8.875 -8.633 21.844 1 86.75 168 GLU A O 1
ATOM 1403 N N . TYR A 1 169 ? 9.75 -7.152 20.312 1 83.06 169 TYR A N 1
ATOM 1404 C CA . TYR A 1 169 ? 9.406 -8.047 19.203 1 83.06 169 TYR A CA 1
ATOM 1405 C C . TYR A 1 169 ? 10.508 -8.055 18.156 1 83.06 169 TYR A C 1
ATOM 1407 O O . TYR A 1 169 ? 11.359 -7.172 18.125 1 83.06 169 TYR A O 1
ATOM 1415 N N . LYS A 1 170 ? 10.492 -9.102 17.328 1 86 170 LYS A N 1
ATOM 1416 C CA . LYS A 1 170 ? 11.422 -9.188 16.203 1 86 170 LYS A CA 1
ATOM 1417 C C . LYS A 1 170 ? 11 -8.258 15.07 1 86 170 LYS A C 1
ATOM 1419 O O . LYS A 1 170 ? 9.891 -8.359 14.562 1 86 170 LYS A O 1
ATOM 1424 N N . ARG A 1 171 ? 11.914 -7.387 14.68 1 88.38 171 ARG A N 1
ATOM 1425 C CA . ARG A 1 171 ? 11.633 -6.379 13.664 1 88.38 171 ARG A CA 1
ATOM 1426 C C . ARG A 1 171 ? 11.547 -7.012 12.281 1 88.38 171 ARG A C 1
ATOM 1428 O O . ARG A 1 171 ? 10.891 -6.473 11.383 1 88.38 171 ARG A O 1
ATOM 1435 N N . TYR A 1 172 ? 12.242 -8.094 12.18 1 88.19 172 TYR A N 1
ATOM 1436 C CA . TYR A 1 172 ? 12.281 -8.805 10.906 1 88.19 172 TYR A CA 1
ATOM 1437 C C . TYR A 1 172 ? 11.617 -10.172 11.031 1 88.19 172 TYR A C 1
ATOM 1439 O O . TYR A 1 172 ? 11.461 -10.703 12.133 1 88.19 172 TYR A O 1
ATOM 1447 N N . ILE A 1 173 ? 11.141 -10.672 9.789 1 82 173 ILE A N 1
ATOM 1448 C CA . ILE A 1 173 ? 10.555 -12.008 9.773 1 82 173 ILE A CA 1
ATOM 1449 C C . ILE A 1 173 ? 11.656 -13.047 9.562 1 82 173 ILE A C 1
ATOM 1451 O O . ILE A 1 173 ? 12.609 -12.805 8.828 1 82 173 ILE A O 1
ATOM 1455 N N . MET B 1 1 ? -33.094 3.867 -4.836 1 46.94 1 MET B N 1
ATOM 1456 C CA . MET B 1 1 ? -31.875 3.295 -5.383 1 46.94 1 MET B CA 1
ATOM 1457 C C . MET B 1 1 ? -30.797 3.207 -4.316 1 46.94 1 MET B C 1
ATOM 1459 O O . MET B 1 1 ? -30.609 4.141 -3.537 1 46.94 1 MET B O 1
ATOM 1463 N N . GLU B 1 2 ? -30.359 1.974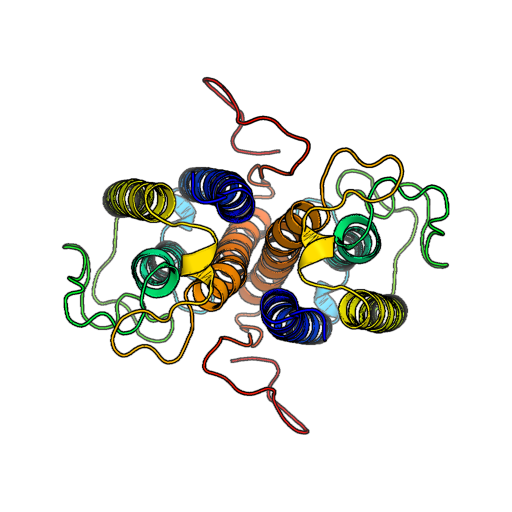 -3.939 1 60.91 2 GLU B N 1
ATOM 1464 C CA . GLU B 1 2 ? -29.453 1.837 -2.801 1 60.91 2 GLU B CA 1
ATOM 1465 C C . GLU B 1 2 ? -28.203 2.682 -2.988 1 60.91 2 GLU B C 1
ATOM 1467 O O . GLU B 1 2 ? -27.688 2.811 -4.105 1 60.91 2 GLU B O 1
ATOM 1472 N N . GLU B 1 3 ? -27.922 3.506 -2.076 1 73.81 3 GLU B N 1
ATOM 1473 C CA . GLU B 1 3 ? -26.812 4.461 -2.135 1 73.81 3 GLU B CA 1
ATOM 1474 C C . GLU B 1 3 ? -25.484 3.754 -2.355 1 73.81 3 GLU B C 1
ATOM 1476 O O . GLU B 1 3 ? -25.219 2.723 -1.736 1 73.81 3 GLU B O 1
ATOM 1481 N N . ILE B 1 4 ? -24.781 4.031 -3.43 1 84.62 4 ILE B N 1
ATOM 1482 C CA . ILE B 1 4 ? -23.531 3.359 -3.764 1 84.62 4 ILE B CA 1
ATOM 1483 C C . ILE B 1 4 ? -22.391 4.375 -3.771 1 84.62 4 ILE B C 1
ATOM 1485 O O . ILE B 1 4 ? -21.453 4.25 -4.555 1 84.62 4 ILE B O 1
ATOM 1489 N N . LEU B 1 5 ? -22.422 5.293 -2.869 1 93.25 5 LEU B N 1
ATOM 1490 C CA . LEU B 1 5 ? -21.438 6.371 -2.883 1 93.25 5 LEU B CA 1
ATOM 1491 C C . LEU B 1 5 ? -20.078 5.875 -2.389 1 93.25 5 LEU B C 1
ATOM 1493 O O . LEU B 1 5 ? -19.062 6.117 -3.027 1 93.25 5 LEU B O 1
ATOM 1497 N N . LEU B 1 6 ? -20.141 5.141 -1.308 1 97.75 6 LEU B N 1
ATOM 1498 C CA . LEU B 1 6 ? -18.891 4.617 -0.768 1 97.75 6 LEU B CA 1
ATOM 1499 C C . LEU B 1 6 ? -18.266 3.592 -1.716 1 97.75 6 LEU B C 1
ATOM 1501 O O . LEU B 1 6 ? -17.062 3.633 -1.987 1 97.75 6 LEU B O 1
ATOM 1505 N N . VAL B 1 7 ? -19.062 2.717 -2.246 1 98.44 7 VAL B N 1
ATOM 1506 C CA . VAL B 1 7 ? -18.594 1.653 -3.125 1 98.44 7 VAL B CA 1
ATOM 1507 C C . VAL B 1 7 ? -18.031 2.258 -4.41 1 98.44 7 VAL B C 1
ATOM 1509 O O . VAL B 1 7 ? -17.047 1.754 -4.961 1 98.44 7 VAL B O 1
ATOM 1512 N N . ASN B 1 8 ? -18.609 3.336 -4.871 1 98.44 8 ASN B N 1
ATOM 1513 C CA . ASN B 1 8 ? -18.078 4.02 -6.043 1 98.44 8 ASN B CA 1
ATOM 1514 C C . ASN B 1 8 ? -16.656 4.527 -5.797 1 98.44 8 ASN B C 1
ATOM 1516 O O . ASN B 1 8 ? -15.805 4.441 -6.68 1 98.44 8 ASN B O 1
ATOM 1520 N N . ILE B 1 9 ? -16.422 5.062 -4.656 1 98.62 9 ILE B N 1
ATOM 1521 C CA . ILE B 1 9 ? -15.094 5.551 -4.285 1 98.62 9 ILE B CA 1
ATOM 1522 C C . ILE B 1 9 ? -14.125 4.379 -4.176 1 98.62 9 ILE B C 1
ATOM 1524 O O . ILE B 1 9 ? -13 4.441 -4.691 1 98.62 9 ILE B O 1
ATOM 1528 N N . ILE B 1 10 ? -14.547 3.287 -3.516 1 98.81 10 ILE B N 1
ATOM 1529 C CA . ILE B 1 10 ? -13.742 2.072 -3.414 1 98.81 10 ILE B CA 1
ATOM 1530 C C . ILE B 1 10 ? -13.398 1.562 -4.809 1 98.81 10 ILE B C 1
ATOM 1532 O O . ILE B 1 10 ? -12.25 1.19 -5.074 1 98.81 10 ILE B O 1
ATOM 1536 N N . THR B 1 11 ? -14.391 1.599 -5.66 1 98.81 11 THR B N 1
ATOM 1537 C CA . THR B 1 11 ? -14.203 1.117 -7.023 1 98.81 11 THR B CA 1
ATOM 1538 C C . THR B 1 11 ? -13.172 1.961 -7.762 1 98.81 11 THR B C 1
ATOM 1540 O O . THR B 1 11 ? -12.281 1.422 -8.422 1 98.81 11 THR B O 1
ATOM 1543 N N . GLU B 1 12 ? -13.289 3.221 -7.684 1 98.44 12 GLU B N 1
ATOM 1544 C CA . GLU B 1 12 ? -12.352 4.113 -8.344 1 98.44 12 GLU B CA 1
ATOM 1545 C C . GLU B 1 12 ? -10.93 3.904 -7.828 1 98.44 12 GLU B C 1
ATOM 1547 O O . GLU B 1 12 ? -9.984 3.818 -8.609 1 98.44 12 GLU B O 1
ATOM 1552 N N . GLN B 1 13 ? -10.727 3.863 -6.523 1 98.69 13 GLN B N 1
ATOM 1553 C CA . GLN B 1 13 ? -9.406 3.664 -5.926 1 98.69 13 GLN B CA 1
ATOM 1554 C C . GLN B 1 13 ? -8.852 2.287 -6.273 1 98.69 13 GLN B C 1
ATOM 1556 O O . GLN B 1 13 ? -7.645 2.135 -6.488 1 98.69 13 GLN B O 1
ATOM 1561 N N . THR B 1 14 ? -9.727 1.272 -6.289 1 98.88 14 THR B N 1
ATOM 1562 C CA . THR B 1 14 ? -9.305 -0.074 -6.656 1 98.88 14 THR B CA 1
ATOM 1563 C C . THR B 1 14 ? -8.867 -0.125 -8.117 1 98.88 14 THR B C 1
ATOM 1565 O O . THR B 1 14 ? -7.891 -0.792 -8.453 1 98.88 14 THR B O 1
ATOM 1568 N N . THR B 1 15 ? -9.594 0.57 -8.938 1 98.62 15 THR B N 1
ATOM 1569 C CA . THR B 1 15 ? -9.242 0.605 -10.352 1 98.62 15 THR B CA 1
ATOM 1570 C C . THR B 1 15 ? -7.871 1.242 -10.547 1 98.62 15 THR B C 1
ATOM 1572 O O . THR B 1 15 ? -7.074 0.772 -11.367 1 98.62 15 THR B O 1
ATOM 1575 N N . ARG B 1 16 ? -7.555 2.289 -9.867 1 98.5 16 ARG B N 1
ATOM 1576 C CA . ARG B 1 16 ? -6.227 2.889 -9.898 1 98.5 16 ARG B CA 1
ATOM 1577 C C . ARG B 1 16 ? -5.16 1.886 -9.469 1 98.5 16 ARG B C 1
ATOM 1579 O O . ARG B 1 16 ? -4.105 1.786 -10.094 1 98.5 16 ARG B O 1
ATOM 1586 N N . ALA B 1 17 ? -5.453 1.164 -8.375 1 98.75 17 ALA B N 1
ATOM 1587 C CA . ALA B 1 17 ? -4.52 0.165 -7.855 1 98.75 17 ALA B CA 1
ATOM 1588 C C . ALA B 1 17 ? -4.258 -0.926 -8.891 1 98.75 17 ALA B C 1
ATOM 1590 O O . ALA B 1 17 ? -3.111 -1.322 -9.109 1 98.75 17 ALA B O 1
ATOM 1591 N N . LEU B 1 18 ? -5.328 -1.404 -9.508 1 98.81 18 LEU B N 1
ATOM 1592 C CA . LEU B 1 18 ? -5.199 -2.467 -10.5 1 98.81 18 LEU B CA 1
ATOM 1593 C C . LEU B 1 18 ? -4.383 -1.996 -11.703 1 98.81 18 LEU B C 1
ATOM 1595 O O . LEU B 1 18 ? -3.576 -2.754 -12.242 1 98.81 18 LEU B O 1
ATOM 1599 N N . TRP B 1 19 ? -4.582 -0.8 -12.109 1 98.25 19 TRP B N 1
ATOM 1600 C CA . TRP B 1 19 ? -3.766 -0.234 -13.18 1 98.25 19 TRP B CA 1
ATOM 1601 C C . TRP B 1 19 ? -2.289 -0.239 -12.797 1 98.25 19 TRP B C 1
ATOM 1603 O O . TRP B 1 19 ? -1.432 -0.587 -13.609 1 98.25 19 TRP B O 1
ATOM 1613 N N . GLU B 1 20 ? -1.979 0.159 -11.594 1 98.38 20 GLU B N 1
ATOM 1614 C CA . GLU B 1 20 ? -0.599 0.198 -11.117 1 98.38 20 GLU B CA 1
ATOM 1615 C C . GLU B 1 20 ? 0.011 -1.2 -11.078 1 98.38 20 GLU B C 1
ATOM 1617 O O . GLU B 1 20 ? 1.19 -1.377 -11.391 1 98.38 20 GLU B O 1
ATOM 1622 N N . VAL B 1 21 ? -0.785 -2.188 -10.641 1 98.62 21 VAL B N 1
ATOM 1623 C CA . VAL B 1 21 ? -0.307 -3.566 -10.625 1 98.62 21 VAL B CA 1
ATOM 1624 C C . VAL B 1 21 ? 0.151 -3.971 -12.023 1 98.62 21 VAL B C 1
ATOM 1626 O O . VAL B 1 21 ? 1.251 -4.5 -12.195 1 98.62 21 VAL B O 1
ATOM 1629 N N . LYS B 1 22 ? -0.674 -3.693 -12.992 1 98.19 22 LYS B N 1
ATOM 1630 C CA . LYS B 1 22 ? -0.328 -4.043 -14.367 1 98.19 22 LYS B CA 1
ATOM 1631 C C . LYS B 1 22 ? 0.946 -3.33 -14.812 1 98.19 22 LYS B C 1
ATOM 1633 O O . LYS B 1 22 ? 1.828 -3.943 -15.422 1 98.19 22 LYS B O 1
ATOM 1638 N N . ASN B 1 23 ? 1.041 -2.094 -14.531 1 98.06 23 ASN B N 1
ATOM 1639 C CA . ASN B 1 23 ? 2.223 -1.329 -14.914 1 98.06 23 ASN B CA 1
ATOM 1640 C C . ASN B 1 23 ? 3.488 -1.892 -14.273 1 98.06 23 ASN B C 1
ATOM 1642 O O . ASN B 1 23 ? 4.531 -1.978 -14.922 1 98.06 23 ASN B O 1
ATOM 1646 N N . ILE B 1 24 ? 3.404 -2.246 -13.016 1 98.25 24 ILE B N 1
ATOM 1647 C CA . ILE B 1 24 ? 4.574 -2.738 -12.297 1 98.25 24 ILE B CA 1
ATOM 1648 C C . ILE B 1 24 ? 5.031 -4.062 -12.906 1 98.25 24 ILE B C 1
ATOM 1650 O O . ILE B 1 24 ? 6.23 -4.293 -13.078 1 98.25 24 ILE B O 1
ATOM 1654 N N . ILE B 1 25 ? 4.098 -4.949 -13.203 1 98.44 25 ILE B N 1
ATOM 1655 C CA . ILE B 1 25 ? 4.453 -6.211 -13.844 1 98.44 25 ILE B CA 1
ATOM 1656 C C . ILE B 1 25 ? 5.184 -5.934 -15.156 1 98.44 25 ILE B C 1
ATOM 1658 O O . ILE B 1 25 ? 6.215 -6.547 -15.438 1 98.44 25 ILE B O 1
ATOM 1662 N N . ASP B 1 26 ? 4.699 -4.957 -15.859 1 97.5 26 ASP B N 1
ATOM 1663 C CA . ASP B 1 26 ? 5.281 -4.598 -17.141 1 97.5 26 ASP B CA 1
ATOM 1664 C C . ASP B 1 26 ? 6.66 -3.969 -16.969 1 97.5 26 ASP B C 1
ATOM 1666 O O . ASP B 1 26 ? 7.516 -4.066 -17.844 1 97.5 26 ASP B O 1
ATOM 1670 N N . CYS B 1 27 ? 6.906 -3.389 -15.883 1 97.88 27 CYS B N 1
ATOM 1671 C CA . CYS B 1 27 ? 8.141 -2.65 -15.633 1 97.88 27 CYS B CA 1
ATOM 1672 C C . CYS B 1 27 ? 9.258 -3.59 -15.195 1 97.88 27 CYS B C 1
ATOM 1674 O O . CYS B 1 27 ? 10.43 -3.207 -15.188 1 97.88 27 CYS B O 1
ATOM 1676 N N . VAL B 1 28 ? 8.953 -4.801 -14.781 1 98.19 28 VAL B N 1
ATOM 1677 C CA . VAL B 1 28 ? 9.992 -5.73 -14.352 1 98.19 28 VAL B CA 1
ATOM 1678 C C . VAL B 1 28 ? 10.828 -6.16 -15.555 1 98.19 28 VAL B C 1
ATOM 1680 O O . VAL B 1 28 ? 10.328 -6.828 -16.453 1 98.19 28 VAL B O 1
ATOM 1683 N N . PRO B 1 29 ? 12.078 -5.816 -15.539 1 97.62 29 PRO B N 1
ATOM 1684 C CA . PRO B 1 29 ? 12.922 -6.277 -16.641 1 97.62 29 PRO B CA 1
ATOM 1685 C C . PRO B 1 29 ? 13.086 -7.797 -16.672 1 97.62 29 PRO B C 1
ATOM 1687 O O . PRO B 1 29 ? 13.008 -8.445 -15.617 1 97.62 29 PRO B O 1
ATOM 1690 N N . ASP B 1 30 ? 13.422 -8.359 -17.828 1 97.62 30 ASP B N 1
ATOM 1691 C CA . ASP B 1 30 ? 13.602 -9.797 -17.984 1 97.62 30 ASP B CA 1
ATOM 1692 C C . ASP B 1 30 ? 14.695 -10.32 -17.047 1 97.62 30 ASP B C 1
ATOM 1694 O O . ASP B 1 30 ? 14.57 -11.398 -16.484 1 97.62 30 ASP B O 1
ATOM 1698 N N . GLU B 1 31 ? 15.703 -9.555 -16.875 1 97.5 31 GLU B N 1
ATOM 1699 C CA . GLU B 1 31 ? 16.859 -9.969 -16.094 1 97.5 31 GLU B CA 1
ATOM 1700 C C . GLU B 1 31 ? 16.5 -10.094 -14.609 1 97.5 31 GLU B C 1
ATOM 1702 O O . GLU B 1 31 ? 17.156 -10.805 -13.859 1 97.5 31 GLU B O 1
ATOM 1707 N N . LEU B 1 32 ? 15.398 -9.391 -14.195 1 98.19 32 LEU B N 1
ATOM 1708 C CA . LEU B 1 32 ? 15.016 -9.398 -12.781 1 98.19 32 LEU B CA 1
ATOM 1709 C C . LEU B 1 32 ? 13.922 -10.422 -12.523 1 98.19 32 LEU B C 1
ATOM 1711 O O . LEU B 1 32 ? 13.609 -10.727 -11.367 1 98.19 32 LEU B O 1
ATOM 1715 N N . TRP B 1 33 ? 13.406 -10.992 -13.555 1 98.62 33 TRP B N 1
ATOM 1716 C CA . TRP B 1 33 ? 12.242 -11.859 -13.414 1 98.62 33 TRP B CA 1
ATOM 1717 C C . TRP B 1 33 ? 12.547 -13.031 -12.492 1 98.62 33 TRP B C 1
ATOM 1719 O O . TRP B 1 33 ? 11.719 -13.398 -11.648 1 98.62 33 TRP B O 1
ATOM 1729 N N . ASN B 1 34 ? 13.797 -13.586 -12.594 1 98.06 34 ASN B N 1
ATOM 1730 C CA . ASN B 1 34 ? 14.188 -14.742 -11.797 1 98.06 34 ASN B CA 1
ATOM 1731 C C . ASN B 1 34 ? 15.219 -14.367 -10.734 1 98.06 34 ASN B C 1
ATOM 1733 O O . ASN B 1 34 ? 15.75 -15.234 -10.039 1 98.06 34 ASN B O 1
ATOM 1737 N N . LYS B 1 35 ? 15.531 -13.102 -10.664 1 97.69 35 LYS B N 1
ATOM 1738 C CA . LYS B 1 35 ? 16.438 -12.688 -9.594 1 97.69 35 LYS B CA 1
ATOM 1739 C C . LYS B 1 35 ? 15.805 -12.906 -8.219 1 97.69 35 LYS B C 1
ATOM 1741 O O . LYS B 1 35 ? 14.625 -12.609 -8.023 1 97.69 35 LYS B O 1
ATOM 1746 N N . GLU B 1 36 ? 16.609 -13.312 -7.258 1 97.5 36 GLU B N 1
ATOM 1747 C CA . GLU B 1 36 ? 16.094 -13.609 -5.926 1 97.5 36 GLU B CA 1
ATOM 1748 C C . GLU B 1 36 ? 16.156 -12.383 -5.023 1 97.5 36 GLU B C 1
ATOM 1750 O O . GLU B 1 36 ? 17.172 -11.68 -4.992 1 97.5 36 GLU B O 1
ATOM 1755 N N . TYR B 1 37 ? 15.109 -12.133 -4.402 1 96.94 37 TYR B N 1
ATOM 1756 C CA . TYR B 1 37 ? 14.977 -11.188 -3.295 1 96.94 37 TYR B CA 1
ATOM 1757 C C . TYR B 1 37 ? 14.492 -11.898 -2.033 1 96.94 37 TYR B C 1
ATOM 1759 O O . TYR B 1 37 ? 13.383 -12.422 -1.999 1 96.94 37 TYR B O 1
ATOM 1767 N N . CYS B 1 38 ? 15.336 -11.852 -1.011 1 94.88 38 CYS B N 1
ATOM 1768 C CA . CYS B 1 38 ? 15.062 -12.609 0.202 1 94.88 38 CYS B CA 1
ATOM 1769 C C . CYS B 1 38 ? 14.742 -14.062 -0.13 1 94.88 38 CYS B C 1
ATOM 1771 O O . CYS B 1 38 ? 13.711 -14.594 0.298 1 94.88 38 CYS B O 1
ATOM 1773 N N . GLU B 1 39 ? 15.484 -14.68 -1.009 1 94.94 39 GLU B N 1
ATOM 1774 C CA . GLU B 1 39 ? 15.523 -16.109 -1.336 1 94.94 39 GLU B CA 1
ATOM 1775 C C . GLU B 1 39 ? 14.352 -16.5 -2.232 1 94.94 39 GLU B C 1
ATOM 1777 O O . GLU B 1 39 ? 14.086 -17.688 -2.43 1 94.94 39 GLU B O 1
ATOM 1782 N N . MET B 1 40 ? 13.633 -15.57 -2.699 1 97.62 40 MET B N 1
ATOM 1783 C CA . MET B 1 40 ? 12.508 -15.844 -3.596 1 97.62 40 MET B CA 1
ATOM 1784 C C . MET B 1 40 ? 12.641 -15.047 -4.891 1 97.62 40 MET B C 1
ATOM 1786 O O . MET B 1 40 ? 13.023 -13.875 -4.871 1 97.62 40 MET B O 1
ATOM 1790 N N . PRO B 1 41 ? 12.398 -15.719 -6.004 1 98.19 41 PRO B N 1
ATOM 1791 C CA . PRO B 1 41 ? 12.492 -14.984 -7.266 1 98.19 41 PRO B CA 1
ATOM 1792 C C . PRO B 1 41 ? 11.453 -13.875 -7.379 1 98.19 41 PRO B C 1
ATOM 1794 O O . PRO B 1 41 ? 10.375 -13.961 -6.777 1 98.19 41 PRO B O 1
ATOM 1797 N N . CYS B 1 42 ? 11.719 -12.891 -8.156 1 98.62 42 CYS B N 1
ATOM 1798 C CA . CYS B 1 42 ? 10.859 -11.719 -8.305 1 98.62 42 CYS B CA 1
ATOM 1799 C C . CYS B 1 42 ? 9.445 -12.125 -8.711 1 98.62 42 CYS B C 1
ATOM 1801 O O . CYS B 1 42 ? 8.469 -11.609 -8.172 1 98.62 42 CYS B O 1
ATOM 1803 N N . TRP B 1 43 ? 9.328 -13.062 -9.664 1 98.75 43 TRP B N 1
ATOM 1804 C CA . TRP B 1 43 ? 8.008 -13.461 -10.133 1 98.75 43 TRP B CA 1
ATOM 1805 C C . TRP B 1 43 ? 7.176 -14.047 -9 1 98.75 43 TRP B C 1
ATOM 1807 O O . TRP B 1 43 ? 5.945 -13.938 -9.008 1 98.75 43 TRP B O 1
ATOM 1817 N N . LYS B 1 44 ? 7.801 -14.656 -8.078 1 98.75 44 LYS B N 1
ATOM 1818 C CA . LYS B 1 44 ? 7.055 -15.273 -6.988 1 98.75 44 LYS B CA 1
ATOM 1819 C C . LYS B 1 44 ? 6.488 -14.219 -6.043 1 98.75 44 LYS B C 1
ATOM 1821 O O . LYS B 1 44 ? 5.41 -14.406 -5.473 1 98.75 44 LYS B O 1
ATOM 1826 N N . HIS B 1 45 ? 7.242 -13.141 -5.812 1 98.69 45 HIS B N 1
ATOM 1827 C CA . HIS B 1 45 ? 6.695 -12.008 -5.082 1 98.69 45 HIS B CA 1
ATOM 1828 C C . HIS B 1 45 ? 5.445 -11.453 -5.766 1 98.69 45 HIS B C 1
ATOM 1830 O O . HIS B 1 45 ? 4.465 -11.125 -5.098 1 98.69 45 HIS B O 1
ATOM 1836 N N . ILE B 1 46 ? 5.5 -11.344 -7.066 1 98.88 46 ILE B N 1
ATOM 1837 C CA . ILE B 1 46 ? 4.355 -10.875 -7.836 1 98.88 46 ILE B CA 1
ATOM 1838 C C . ILE B 1 46 ? 3.189 -11.852 -7.68 1 98.88 46 ILE B C 1
ATOM 1840 O O . ILE B 1 46 ? 2.057 -11.438 -7.422 1 98.88 46 ILE B O 1
ATOM 1844 N N . TYR B 1 47 ? 3.488 -13.133 -7.816 1 98.88 47 TYR B N 1
ATOM 1845 C CA . TYR B 1 47 ? 2.443 -14.141 -7.703 1 98.88 47 TYR B CA 1
ATOM 1846 C C . TYR B 1 47 ? 1.807 -14.117 -6.316 1 98.88 47 TYR B C 1
ATOM 1848 O O . TYR B 1 47 ? 0.584 -14.211 -6.188 1 98.88 47 TYR B O 1
ATOM 1856 N N . HIS B 1 48 ? 2.611 -14.008 -5.312 1 98.75 48 HIS B N 1
ATOM 1857 C CA . HIS B 1 48 ? 2.121 -13.898 -3.943 1 98.75 48 HIS B CA 1
ATOM 1858 C C . HIS B 1 48 ? 1.136 -12.742 -3.805 1 98.75 48 HIS B C 1
ATOM 1860 O O . HIS B 1 48 ? 0.052 -12.906 -3.242 1 98.75 48 HIS B O 1
ATOM 1866 N N . MET B 1 49 ? 1.555 -11.625 -4.305 1 98.81 49 MET B N 1
ATOM 1867 C CA . MET B 1 49 ? 0.735 -10.414 -4.266 1 98.81 49 MET B CA 1
ATOM 1868 C C . MET B 1 49 ? -0.599 -10.641 -4.969 1 98.81 49 MET B C 1
ATOM 1870 O O . MET B 1 49 ? -1.657 -10.336 -4.418 1 98.81 49 MET B O 1
ATOM 1874 N N . LEU B 1 50 ? -0.567 -11.242 -6.137 1 98.88 50 LEU B N 1
ATOM 1875 C CA . LEU B 1 50 ? -1.76 -11.453 -6.949 1 98.88 50 LEU B CA 1
ATOM 1876 C C . LEU B 1 50 ? -2.666 -12.508 -6.316 1 98.88 50 LEU B C 1
ATOM 1878 O O . LEU B 1 50 ? -3.889 -12.359 -6.312 1 98.88 50 LEU B O 1
ATOM 1882 N N . HIS B 1 51 ? -2.086 -13.555 -5.84 1 98.88 51 HIS B N 1
ATOM 1883 C CA . HIS B 1 51 ? -2.865 -14.633 -5.238 1 98.88 51 HIS B CA 1
ATOM 1884 C C . HIS B 1 51 ? -3.65 -14.133 -4.031 1 98.88 51 HIS B C 1
ATOM 1886 O O . HIS B 1 51 ? -4.816 -14.5 -3.85 1 98.88 51 HIS B O 1
ATOM 1892 N N . SER B 1 52 ? -3.002 -13.359 -3.209 1 98.62 52 SER B N 1
ATOM 1893 C CA . SER B 1 52 ? -3.705 -12.758 -2.08 1 98.62 52 SER B CA 1
ATOM 1894 C C . SER B 1 52 ? -4.859 -11.875 -2.551 1 98.62 52 SER B C 1
ATOM 1896 O O . SER B 1 52 ? -5.961 -11.945 -2.006 1 98.62 52 SER B O 1
ATOM 1898 N N . LEU B 1 53 ? -4.59 -11.023 -3.545 1 98.88 53 LEU B N 1
ATOM 1899 C CA . LEU B 1 53 ? -5.633 -10.172 -4.102 1 98.88 53 LEU B CA 1
ATOM 1900 C C . LEU B 1 53 ? -6.816 -11.008 -4.582 1 98.88 53 LEU B C 1
ATOM 1902 O O . LEU B 1 53 ? -7.973 -10.664 -4.309 1 98.88 53 LEU B O 1
ATOM 1906 N N . ASP B 1 54 ? -6.586 -12.086 -5.242 1 98.81 54 ASP B N 1
ATOM 1907 C CA . ASP B 1 54 ? -7.574 -12.969 -5.852 1 98.81 54 ASP B CA 1
ATOM 1908 C C . ASP B 1 54 ? -8.5 -13.562 -4.793 1 98.81 54 ASP B C 1
ATOM 1910 O O . ASP B 1 54 ? -9.703 -13.727 -5.035 1 98.81 54 ASP B O 1
ATOM 1914 N N . LEU B 1 55 ? -7.984 -13.797 -3.684 1 98.69 55 LEU B N 1
ATOM 1915 C CA . LEU B 1 55 ? -8.734 -14.539 -2.672 1 98.69 55 LEU B CA 1
ATOM 1916 C C . LEU B 1 55 ? -9.188 -13.609 -1.549 1 98.69 55 LEU B C 1
ATOM 1918 O O . LEU B 1 55 ? -10.383 -13.516 -1.267 1 98.69 55 LEU B O 1
ATOM 1922 N N . TRP B 1 56 ? -8.32 -12.812 -1.004 1 98.69 56 TRP B N 1
ATOM 1923 C CA . TRP B 1 56 ? -8.547 -12.125 0.265 1 98.69 56 TRP B CA 1
ATOM 1924 C C . TRP B 1 56 ? -9.359 -10.852 0.058 1 98.69 56 TRP B C 1
ATOM 1926 O O . TRP B 1 56 ? -9.984 -10.344 0.995 1 98.69 56 TRP B O 1
ATOM 1936 N N . PHE B 1 57 ? -9.344 -10.32 -1.17 1 98.88 57 PHE B N 1
ATOM 1937 C CA . PHE B 1 57 ? -10.133 -9.125 -1.44 1 98.88 57 PHE B CA 1
ATOM 1938 C C . PHE B 1 57 ? -11.625 -9.406 -1.264 1 98.88 57 PHE B C 1
ATOM 1940 O O . PHE B 1 57 ? -12.383 -8.523 -0.863 1 98.88 57 PHE B O 1
ATOM 1947 N N . ILE B 1 58 ? -12.031 -10.609 -1.517 1 98.56 58 ILE B N 1
ATOM 1948 C CA . ILE B 1 58 ? -13.445 -10.961 -1.537 1 98.56 58 ILE B CA 1
ATOM 1949 C C . ILE B 1 58 ? -13.781 -11.828 -0.324 1 98.56 58 ILE B C 1
ATOM 1951 O O . ILE B 1 58 ? -14.539 -11.414 0.551 1 98.56 58 ILE B O 1
ATOM 1955 N N . ASN B 1 59 ? -13.156 -12.992 -0.175 1 98.75 59 ASN B N 1
ATOM 1956 C CA . ASN B 1 59 ? -13.438 -13.906 0.925 1 98.75 59 ASN B CA 1
ATOM 1957 C C . ASN B 1 59 ? -12.312 -14.914 1.122 1 98.75 59 ASN B C 1
ATOM 1959 O O . ASN B 1 59 ? -12.227 -15.914 0.4 1 98.75 59 ASN B O 1
ATOM 1963 N N . PRO B 1 60 ? -11.508 -14.719 2.143 1 98.5 60 PRO B N 1
ATOM 1964 C CA . PRO B 1 60 ? -10.383 -15.633 2.389 1 98.5 60 PRO B CA 1
ATOM 1965 C C . PRO B 1 60 ? -10.844 -17.016 2.865 1 98.5 60 PRO B C 1
ATOM 1967 O O . PRO B 1 60 ? -10.047 -17.953 2.906 1 98.5 60 PRO B O 1
ATOM 1970 N N . ARG B 1 61 ? -12.141 -17.109 3.184 1 98.5 61 ARG B N 1
ATOM 1971 C CA . ARG B 1 61 ? -12.664 -18.375 3.688 1 98.5 61 ARG B CA 1
ATOM 1972 C C . ARG B 1 61 ? -13.547 -19.062 2.648 1 98.5 61 ARG B C 1
ATOM 1974 O O . ARG B 1 61 ? -14.32 -19.953 2.977 1 98.5 61 ARG B O 1
ATOM 1981 N N . ASP B 1 62 ? -13.539 -18.625 1.493 1 98.25 62 ASP B N 1
ATOM 1982 C CA . ASP B 1 62 ? -14.406 -19.141 0.445 1 98.25 62 ASP B CA 1
ATOM 1983 C C . ASP B 1 62 ? -14.117 -20.625 0.184 1 98.25 62 ASP B C 1
ATOM 1985 O O . ASP B 1 62 ? -13.094 -20.969 -0.411 1 98.25 62 ASP B O 1
ATOM 1989 N N . LYS B 1 63 ? -15 -21.453 0.473 1 97.25 63 LYS B N 1
ATOM 1990 C CA . LYS B 1 63 ? -14.836 -22.891 0.308 1 97.25 63 LYS B CA 1
ATOM 1991 C C . LYS B 1 63 ? -14.953 -23.297 -1.159 1 97.25 63 LYS B C 1
ATOM 1993 O O . LYS B 1 63 ? -14.531 -24.391 -1.544 1 97.25 63 LYS B O 1
ATOM 1998 N N . GLU B 1 64 ? -15.555 -22.453 -1.926 1 96.94 64 GLU B N 1
ATOM 1999 C CA . GLU B 1 64 ? -15.758 -22.75 -3.34 1 96.94 64 GLU B CA 1
ATOM 2000 C C . GLU B 1 64 ? -14.648 -22.141 -4.199 1 96.94 64 GLU B C 1
ATOM 2002 O O . GLU B 1 64 ? -14.688 -22.234 -5.426 1 96.94 64 GLU B O 1
ATOM 2007 N N . TYR B 1 65 ? -13.711 -21.5 -3.533 1 97.62 65 TYR B N 1
ATOM 2008 C CA . TYR B 1 65 ? -12.602 -20.922 -4.277 1 97.62 65 TYR B CA 1
ATOM 2009 C C . TYR B 1 65 ? -11.805 -21.984 -5.004 1 97.62 65 TYR B C 1
ATOM 2011 O O . TYR B 1 65 ? -11.445 -23.016 -4.41 1 97.62 65 TYR B O 1
ATOM 2019 N N . THR B 1 66 ? -11.555 -21.766 -6.312 1 97.25 66 THR B N 1
ATOM 2020 C CA . THR B 1 66 ? -10.711 -22.656 -7.109 1 97.25 66 THR B CA 1
ATOM 2021 C C . THR B 1 66 ? -9.383 -21.984 -7.438 1 97.25 66 THR B C 1
ATOM 2023 O O . THR B 1 66 ? -9.352 -20.875 -7.988 1 97.25 66 THR B O 1
ATOM 2026 N N . GLU B 1 67 ? -8.359 -22.703 -7.109 1 98.06 67 GLU B N 1
ATOM 2027 C CA . GLU B 1 67 ? -7.031 -22.203 -7.441 1 98.06 67 GLU B CA 1
ATOM 2028 C C . GLU B 1 67 ? -6.867 -22.016 -8.945 1 98.06 67 GLU B C 1
ATOM 2030 O O . GLU B 1 67 ? -7.43 -22.781 -9.734 1 98.06 67 GLU B O 1
ATOM 2035 N N . PRO B 1 68 ? -6.109 -20.922 -9.305 1 98.06 68 PRO B N 1
ATOM 2036 C CA . PRO B 1 68 ? -5.824 -20.812 -10.734 1 98.06 68 PRO B CA 1
ATOM 2037 C C . PRO B 1 68 ? -5.023 -22.016 -11.266 1 98.06 68 PRO B C 1
ATOM 2039 O O . PRO B 1 68 ? -4.293 -22.656 -10.508 1 98.06 68 PRO B O 1
ATOM 2042 N N . ASP B 1 69 ? -5.035 -22.234 -12.586 1 97.44 69 ASP B N 1
ATOM 2043 C CA . ASP B 1 69 ? -4.426 -23.391 -13.227 1 97.44 69 ASP B CA 1
ATOM 2044 C C . ASP B 1 69 ? -2.92 -23.438 -12.969 1 97.44 69 ASP B C 1
ATOM 2046 O O . ASP B 1 69 ? -2.33 -24.516 -12.859 1 97.44 69 ASP B O 1
ATOM 2050 N N . ILE B 1 70 ? -2.344 -22.344 -12.789 1 98.19 70 ILE B N 1
ATOM 2051 C CA . ILE B 1 70 ? -0.892 -22.25 -12.688 1 98.19 70 ILE B CA 1
ATOM 2052 C C . ILE B 1 70 ? -0.456 -22.516 -11.25 1 98.19 70 ILE B C 1
ATOM 2054 O O . ILE B 1 70 ? 0.739 -22.641 -10.969 1 98.19 70 ILE B O 1
ATOM 2058 N N . HIS B 1 71 ? -1.355 -22.672 -10.336 1 98.19 71 HIS B N 1
ATOM 2059 C CA . HIS B 1 71 ? -1.035 -22.797 -8.914 1 98.19 71 HIS B CA 1
ATOM 2060 C C . HIS B 1 71 ? -0.598 -24.219 -8.57 1 98.19 71 HIS B C 1
ATOM 2062 O O . HIS B 1 71 ? -1.139 -25.188 -9.102 1 98.19 71 HIS B O 1
ATOM 2068 N N . GLU B 1 72 ? 0.326 -24.328 -7.762 1 97.12 72 GLU B N 1
ATOM 2069 C CA . GLU B 1 72 ? 0.667 -25.531 -7.012 1 97.12 72 GLU B CA 1
ATOM 2070 C C . GLU B 1 72 ? 0.67 -25.266 -5.508 1 97.12 72 GLU B C 1
ATOM 2072 O O . GLU B 1 72 ? 0.667 -24.109 -5.078 1 97.12 72 GLU B O 1
ATOM 2077 N N . MET B 1 73 ? 0.681 -26.359 -4.773 1 95.44 73 MET B N 1
ATOM 2078 C CA . MET B 1 73 ? 0.641 -26.219 -3.32 1 95.44 73 MET B CA 1
ATOM 2079 C C . MET B 1 73 ? 1.761 -25.312 -2.83 1 95.44 73 MET B C 1
ATOM 2081 O O . MET B 1 73 ? 2.922 -25.484 -3.201 1 95.44 73 MET B O 1
ATOM 2085 N N . ASP B 1 74 ? 1.429 -24.219 -2.074 1 96 74 ASP B N 1
ATOM 2086 C CA . ASP B 1 74 ? 2.322 -23.312 -1.36 1 96 74 ASP B CA 1
ATOM 2087 C C . ASP B 1 74 ? 3.053 -22.391 -2.33 1 96 74 ASP B C 1
ATOM 2089 O O . ASP B 1 74 ? 4.02 -21.719 -1.952 1 96 74 ASP B O 1
ATOM 2093 N N . LEU B 1 75 ? 2.625 -22.406 -3.582 1 97.81 75 LEU B N 1
ATOM 2094 C CA . LEU B 1 75 ? 3.299 -21.531 -4.547 1 97.81 75 LEU B CA 1
ATOM 2095 C C . LEU B 1 75 ? 3.182 -20.078 -4.141 1 97.81 75 LEU B C 1
ATOM 2097 O O . LEU B 1 75 ? 4.078 -19.266 -4.422 1 97.81 75 LEU B O 1
ATOM 2101 N N . ASN B 1 76 ? 2.131 -19.719 -3.455 1 97.19 76 ASN B N 1
ATOM 2102 C CA . ASN B 1 76 ? 1.883 -18.344 -3.059 1 97.19 76 ASN B CA 1
ATOM 2103 C C . ASN B 1 76 ? 2.643 -17.984 -1.786 1 97.19 76 ASN B C 1
ATOM 2105 O O . ASN B 1 76 ? 2.643 -16.812 -1.367 1 97.19 76 ASN B O 1
ATOM 2109 N N . SER B 1 77 ? 3.205 -18.953 -1.124 1 97 77 SER B N 1
ATOM 2110 C CA . SER B 1 77 ? 3.934 -18.703 0.115 1 97 77 SER B CA 1
ATOM 2111 C C . SER B 1 77 ? 5.352 -18.219 -0.166 1 97 77 SER B C 1
ATOM 2113 O O . SER B 1 77 ? 6.09 -18.859 -0.924 1 97 77 SER B O 1
ATOM 2115 N N . LEU B 1 78 ? 5.777 -17.141 0.464 1 96.25 78 LEU B N 1
ATOM 2116 C CA . LEU B 1 78 ? 7.137 -16.641 0.295 1 96.25 78 LEU B CA 1
ATOM 2117 C C . LEU B 1 78 ? 8.102 -17.359 1.235 1 96.25 78 LEU B C 1
ATOM 2119 O O . LEU B 1 78 ? 9.273 -17 1.326 1 96.25 78 LEU B O 1
ATOM 2123 N N . ASP B 1 79 ? 7.602 -18.422 1.875 1 94.06 79 ASP B N 1
ATOM 2124 C CA . ASP B 1 79 ? 8.43 -19.188 2.803 1 94.06 79 ASP B CA 1
ATOM 2125 C C . ASP B 1 79 ? 8.805 -20.547 2.211 1 94.06 79 ASP B C 1
ATOM 2127 O O . ASP B 1 79 ? 9.578 -21.297 2.811 1 94.06 79 ASP B O 1
ATOM 2131 N N . VAL B 1 80 ? 8.258 -20.844 1.103 1 96.31 80 VAL B N 1
ATOM 2132 C CA . VAL B 1 80 ? 8.469 -22.156 0.512 1 96.31 80 VAL B CA 1
ATOM 2133 C C . VAL B 1 80 ? 9.133 -22.016 -0.854 1 96.31 80 VAL B C 1
ATOM 2135 O O . VAL B 1 80 ? 8.633 -21.297 -1.724 1 96.31 80 VAL B O 1
ATOM 2138 N N . ILE B 1 81 ? 10.242 -22.719 -1.073 1 94.38 81 ILE B N 1
ATOM 2139 C CA . ILE B 1 81 ? 10.938 -22.734 -2.357 1 94.38 81 ILE B CA 1
ATOM 2140 C C . ILE B 1 81 ? 10.031 -23.344 -3.426 1 94.38 81 ILE B C 1
ATOM 2142 O O . ILE B 1 81 ? 9.469 -24.422 -3.223 1 94.38 81 ILE B O 1
ATOM 2146 N N . PRO B 1 82 ? 9.875 -22.609 -4.508 1 94 82 PRO B N 1
ATOM 2147 C CA . PRO B 1 82 ? 8.953 -23.109 -5.527 1 94 82 PRO B CA 1
ATOM 2148 C C . PRO B 1 82 ? 9.516 -24.297 -6.301 1 94 82 PRO B C 1
ATOM 2150 O O . PRO B 1 82 ? 10.734 -24.375 -6.52 1 94 82 PRO B O 1
ATOM 2153 N N . SER B 1 83 ? 8.656 -25.172 -6.754 1 93.56 83 SER B N 1
ATOM 2154 C CA . SER B 1 83 ? 9.039 -26.328 -7.551 1 93.56 83 SER B CA 1
ATOM 2155 C C . SER B 1 83 ? 8.992 -26.016 -9.039 1 93.56 83 SER B C 1
ATOM 2157 O O . SER B 1 83 ? 9.43 -26.828 -9.867 1 93.56 83 SER B O 1
ATOM 2159 N N . LYS B 1 84 ? 8.414 -24.891 -9.344 1 95.94 84 LYS B N 1
ATOM 2160 C CA . LYS B 1 84 ? 8.32 -24.453 -10.727 1 95.94 84 LYS B CA 1
ATOM 2161 C C . LYS B 1 84 ? 8.531 -22.938 -10.844 1 95.94 84 LYS B C 1
ATOM 2163 O O . LYS B 1 84 ? 8.539 -22.234 -9.836 1 95.94 84 LYS B O 1
ATOM 2168 N N . SER B 1 85 ? 8.672 -22.578 -12.125 1 96.94 85 SER B N 1
ATOM 2169 C CA . SER B 1 85 ? 8.766 -21.156 -12.422 1 96.94 85 SER B CA 1
ATOM 2170 C C . SER B 1 85 ? 7.602 -20.688 -13.289 1 96.94 85 SER B C 1
ATOM 2172 O O . SER B 1 85 ? 7.086 -21.453 -14.102 1 96.94 85 SER B O 1
ATOM 2174 N N . LEU B 1 86 ? 7.172 -19.484 -13.008 1 98.44 86 LEU B N 1
ATOM 2175 C CA . LEU B 1 86 ? 6.137 -18.891 -13.844 1 98.44 86 LEU B CA 1
ATOM 2176 C C . LEU B 1 86 ? 6.73 -17.859 -14.797 1 98.44 86 LEU B C 1
ATOM 2178 O O . LEU B 1 86 ? 7.617 -17.094 -14.422 1 98.44 86 LEU B O 1
ATOM 2182 N N . ILE B 1 87 ? 6.242 -17.938 -16.031 1 98 87 ILE B N 1
ATOM 2183 C CA . ILE B 1 87 ? 6.676 -16.953 -17.016 1 98 87 ILE B CA 1
ATOM 2184 C C . ILE B 1 87 ? 5.734 -15.75 -16.969 1 98 87 ILE B C 1
ATOM 2186 O O . ILE B 1 87 ? 4.629 -15.836 -16.438 1 98 87 ILE B O 1
ATOM 2190 N N . ARG B 1 88 ? 6.176 -14.695 -17.531 1 98.25 88 ARG B N 1
ATOM 2191 C CA . ARG B 1 88 ? 5.453 -13.422 -17.469 1 98.25 88 ARG B CA 1
ATOM 2192 C C . ARG B 1 88 ? 4.066 -13.562 -18.094 1 98.25 88 ARG B C 1
ATOM 2194 O O . ARG B 1 88 ? 3.102 -12.977 -17.578 1 98.25 88 ARG B O 1
ATOM 2201 N N . GLU B 1 89 ? 3.926 -14.281 -19.125 1 98.38 89 GLU B N 1
ATOM 2202 C CA . GLU B 1 89 ? 2.648 -14.477 -19.797 1 98.38 89 GLU B CA 1
ATOM 2203 C C . GLU B 1 89 ? 1.629 -15.141 -18.875 1 98.38 89 GLU B C 1
ATOM 2205 O O . GLU B 1 89 ? 0.457 -14.758 -18.859 1 98.38 89 GLU B O 1
ATOM 2210 N N . GLU B 1 90 ? 2.084 -16.094 -18.156 1 98.75 90 GLU B N 1
ATOM 2211 C CA . GLU B 1 90 ? 1.212 -16.781 -17.203 1 98.75 90 GLU B CA 1
ATOM 2212 C C . GLU B 1 90 ? 0.711 -15.82 -16.125 1 98.75 90 GLU B C 1
ATOM 2214 O O . GLU B 1 90 ? -0.469 -15.844 -15.773 1 98.75 90 GLU B O 1
ATOM 2219 N N . ILE B 1 91 ? 1.58 -15 -15.625 1 98.81 91 ILE B N 1
ATOM 2220 C CA . ILE B 1 91 ? 1.242 -14.023 -14.594 1 98.81 91 ILE B CA 1
ATOM 2221 C C . ILE B 1 91 ? 0.286 -12.977 -15.164 1 98.81 91 ILE B C 1
ATOM 2223 O O . ILE B 1 91 ? -0.694 -12.602 -14.516 1 98.81 91 ILE B O 1
ATOM 2227 N N . ASN B 1 92 ? 0.535 -12.547 -16.359 1 98.75 92 ASN B N 1
ATOM 2228 C CA . ASN B 1 92 ? -0.34 -11.57 -17 1 98.75 92 ASN B CA 1
ATOM 2229 C C . ASN B 1 92 ? -1.746 -12.125 -17.203 1 98.75 92 ASN B C 1
ATOM 2231 O O . ASN B 1 92 ? -2.734 -11.438 -16.953 1 98.75 92 ASN B O 1
ATOM 2235 N N . ASP B 1 93 ? -1.832 -13.32 -17.688 1 98.81 93 ASP B N 1
ATOM 2236 C CA . ASP B 1 93 ? -3.133 -13.953 -17.859 1 98.81 93 ASP B CA 1
ATOM 2237 C C . ASP B 1 93 ? -3.881 -14.062 -16.531 1 98.81 93 ASP B C 1
ATOM 2239 O O . ASP B 1 93 ? -5.082 -13.797 -16.469 1 98.81 93 ASP B O 1
ATOM 2243 N N . TYR B 1 94 ? -3.184 -14.508 -15.539 1 98.81 94 TYR B N 1
ATOM 2244 C CA . TYR B 1 94 ? -3.771 -14.609 -14.211 1 98.81 94 TYR B CA 1
ATOM 2245 C C . TYR B 1 94 ? -4.27 -13.258 -13.727 1 98.81 94 TYR B C 1
ATOM 2247 O O . TYR B 1 94 ? -5.379 -13.148 -13.188 1 98.81 94 TYR B O 1
ATOM 2255 N N . PHE B 1 95 ? -3.473 -12.188 -13.969 1 98.94 95 PHE B N 1
ATOM 2256 C CA . PHE B 1 95 ? -3.855 -10.852 -13.547 1 98.94 95 PHE B CA 1
ATOM 2257 C C . PHE B 1 95 ? -5.133 -10.398 -14.25 1 98.94 95 PHE B C 1
ATOM 2259 O O . PHE B 1 95 ? -6.008 -9.789 -13.625 1 98.94 95 PHE B O 1
ATOM 2266 N N . VAL B 1 96 ? -5.234 -10.617 -15.508 1 98.81 96 VAL B N 1
ATOM 2267 C CA . VAL B 1 96 ? -6.418 -10.234 -16.266 1 98.81 96 VAL B CA 1
ATOM 2268 C C . VAL B 1 96 ? -7.664 -10.859 -15.656 1 98.81 96 VAL B C 1
ATOM 2270 O O . VAL B 1 96 ? -8.695 -10.203 -15.5 1 98.81 96 VAL B O 1
ATOM 2273 N N . ASN B 1 97 ? -7.566 -12.133 -15.281 1 98.69 97 ASN B N 1
ATOM 2274 C CA . ASN B 1 97 ? -8.688 -12.82 -14.641 1 98.69 97 ASN B CA 1
ATOM 2275 C C . ASN B 1 97 ? -9.047 -12.18 -13.305 1 98.69 97 ASN B C 1
ATOM 2277 O O . ASN B 1 97 ? -10.227 -12.039 -12.977 1 98.69 97 ASN B O 1
ATOM 2281 N N . ILE B 1 98 ? -8.062 -11.844 -12.516 1 98.88 98 ILE B N 1
ATOM 2282 C CA . ILE B 1 98 ? -8.289 -11.203 -11.219 1 98.88 98 ILE B CA 1
ATOM 2283 C C . ILE B 1 98 ? -8.953 -9.844 -11.422 1 98.88 98 ILE B C 1
ATOM 2285 O O . ILE B 1 98 ? -9.891 -9.492 -10.703 1 98.88 98 ILE B O 1
ATOM 2289 N N . ASP B 1 99 ? -8.422 -9.094 -12.406 1 98.88 99 ASP B N 1
ATOM 2290 C CA . ASP B 1 99 ? -8.961 -7.773 -12.734 1 98.88 99 ASP B CA 1
ATOM 2291 C C . ASP B 1 99 ? -10.453 -7.844 -13.031 1 98.88 99 ASP B C 1
ATOM 2293 O O . ASP B 1 99 ? -11.242 -7.09 -12.453 1 98.88 99 ASP B O 1
ATOM 2297 N N . ILE B 1 100 ? -10.844 -8.719 -13.859 1 98.81 100 ILE B N 1
ATOM 2298 C CA . ILE B 1 100 ? -12.242 -8.906 -14.234 1 98.81 100 ILE B CA 1
ATOM 2299 C C . ILE B 1 100 ? -13.055 -9.32 -13.008 1 98.81 100 ILE B C 1
ATOM 2301 O O . ILE B 1 100 ? -14.133 -8.781 -12.758 1 98.81 100 ILE B O 1
ATOM 2305 N N . LYS B 1 101 ? -12.547 -10.281 -12.273 1 98.69 101 LYS B N 1
ATOM 2306 C CA . LYS B 1 101 ? -13.227 -10.805 -11.086 1 98.69 101 LYS B CA 1
ATOM 2307 C C . LYS B 1 101 ? -13.508 -9.688 -10.086 1 98.69 101 LYS B C 1
ATOM 2309 O O . LYS B 1 101 ? -14.633 -9.555 -9.594 1 98.69 101 LYS B O 1
ATOM 2314 N N . ILE B 1 102 ? -12.5 -8.875 -9.758 1 98.88 102 ILE B N 1
ATOM 2315 C CA . ILE B 1 102 ? -12.602 -7.82 -8.758 1 98.88 102 ILE B CA 1
ATOM 2316 C C . ILE B 1 102 ? -13.57 -6.746 -9.242 1 98.88 102 ILE B C 1
ATOM 2318 O O . ILE B 1 102 ? -14.422 -6.273 -8.484 1 98.88 102 ILE B O 1
ATOM 2322 N N . LYS B 1 103 ? -13.508 -6.375 -10.477 1 98.69 103 LYS B N 1
ATOM 2323 C CA . LYS B 1 103 ? -14.398 -5.352 -11.031 1 98.69 103 LYS B CA 1
ATOM 2324 C C . LYS B 1 103 ? -15.844 -5.832 -11.039 1 98.69 103 LYS B C 1
ATOM 2326 O O . LYS B 1 103 ? -16.766 -5.062 -10.727 1 98.69 103 LYS B O 1
ATOM 2331 N N . ASN B 1 104 ? -16.094 -7.07 -11.375 1 98.75 104 ASN B N 1
ATOM 2332 C CA . ASN B 1 104 ? -17.438 -7.637 -11.312 1 98.75 104 ASN B CA 1
ATOM 2333 C C . ASN B 1 104 ? -17.969 -7.652 -9.883 1 98.75 104 ASN B C 1
ATOM 2335 O O . ASN B 1 104 ? -19.141 -7.352 -9.656 1 98.75 104 ASN B O 1
ATOM 2339 N N . TYR B 1 105 ? -17.156 -8.055 -8.977 1 98.69 105 TYR B N 1
ATOM 2340 C CA . TYR B 1 105 ? -17.531 -8.07 -7.57 1 98.69 105 TYR B CA 1
ATOM 2341 C C . TYR B 1 105 ? -17.953 -6.684 -7.102 1 98.69 105 TYR B C 1
ATOM 2343 O O . TYR B 1 105 ? -19.031 -6.523 -6.504 1 98.69 105 TYR B O 1
ATOM 2351 N N . LEU B 1 106 ? -17.125 -5.676 -7.43 1 98.69 106 LEU B N 1
ATOM 2352 C CA . LEU B 1 106 ? -17.391 -4.312 -6.973 1 98.69 106 LEU B CA 1
ATOM 2353 C C . LEU B 1 106 ? -18.625 -3.742 -7.652 1 98.69 106 LEU B C 1
ATOM 2355 O O . LEU B 1 106 ? -19.359 -2.957 -7.051 1 98.69 106 LEU B O 1
ATOM 2359 N N . ALA B 1 107 ? -18.844 -4.16 -8.875 1 98.19 107 ALA B N 1
ATOM 2360 C CA . ALA B 1 107 ? -20 -3.674 -9.625 1 98.19 107 ALA B CA 1
ATOM 2361 C C . ALA B 1 107 ? -21.297 -4.113 -8.969 1 98.19 107 ALA B C 1
ATOM 2363 O O . ALA B 1 107 ? -22.344 -3.477 -9.148 1 98.19 107 ALA B O 1
ATOM 2364 N N . GLN B 1 108 ? -21.266 -5.16 -8.18 1 97.44 108 GLN B N 1
ATOM 2365 C CA . GLN B 1 108 ? -22.484 -5.711 -7.578 1 97.44 108 GLN B CA 1
ATOM 2366 C C . GLN B 1 108 ? -22.578 -5.316 -6.109 1 97.44 108 GLN B C 1
ATOM 2368 O O . GLN B 1 108 ? -23.609 -5.547 -5.473 1 97.44 108 GLN B O 1
ATOM 2373 N N . LEU B 1 109 ? -21.609 -4.762 -5.582 1 97.81 109 LEU B N 1
ATOM 2374 C CA . LEU B 1 109 ? -21.531 -4.434 -4.16 1 97.81 109 LEU B CA 1
ATOM 2375 C C . LEU B 1 109 ? -22.297 -3.145 -3.861 1 97.81 109 LEU B C 1
ATOM 2377 O O . LEU B 1 109 ? -22.203 -2.178 -4.621 1 97.81 109 LEU B O 1
ATOM 2381 N N . THR B 1 110 ? -23.078 -3.113 -2.77 1 97.62 110 THR B N 1
ATOM 2382 C CA . THR B 1 110 ? -23.75 -1.9 -2.316 1 97.62 110 THR B CA 1
ATOM 2383 C C . THR B 1 110 ? -23.125 -1.395 -1.016 1 97.62 110 THR B C 1
ATOM 2385 O O . THR B 1 110 ? -22.453 -2.145 -0.311 1 97.62 110 THR B O 1
ATOM 2388 N N . ASP B 1 111 ? -23.375 -0.15 -0.695 1 97.06 111 ASP B N 1
ATOM 2389 C CA . ASP B 1 111 ? -22.844 0.431 0.532 1 97.06 111 ASP B CA 1
ATOM 2390 C C . ASP B 1 111 ? -23.281 -0.366 1.757 1 97.06 111 ASP B C 1
ATOM 2392 O O . ASP B 1 111 ? -22.5 -0.599 2.672 1 97.06 111 ASP B O 1
ATOM 2396 N N . LYS B 1 112 ? -24.516 -0.8 1.765 1 95.88 112 LYS B N 1
ATOM 2397 C CA . LYS B 1 112 ? -25.047 -1.548 2.898 1 95.88 112 LYS B CA 1
ATOM 2398 C C . LYS B 1 112 ? -24.328 -2.877 3.074 1 95.88 112 LYS B C 1
ATOM 2400 O O . LYS B 1 112 ? -24.109 -3.328 4.203 1 95.88 112 LYS B O 1
ATOM 2405 N N . GLN B 1 113 ? -23.891 -3.416 2.041 1 97.62 113 GLN B N 1
ATOM 2406 C CA . GLN B 1 113 ? -23.266 -4.738 2.068 1 97.62 113 GLN B CA 1
ATOM 2407 C C . GLN B 1 113 ? -21.828 -4.664 2.57 1 97.62 113 GLN B C 1
ATOM 2409 O O . GLN B 1 113 ? -21.219 -5.688 2.885 1 97.62 113 GLN B O 1
ATOM 2414 N N . LEU B 1 114 ? -21.297 -3.492 2.656 1 98.06 114 LEU B N 1
ATOM 2415 C CA . LEU B 1 114 ? -19.922 -3.328 3.123 1 98.06 114 LEU B CA 1
ATOM 2416 C C . LEU B 1 114 ? -19.75 -3.91 4.523 1 98.06 114 LEU B C 1
ATOM 2418 O O . LEU B 1 114 ? -18.688 -4.434 4.855 1 98.06 114 LEU B O 1
ATOM 2422 N N . LEU B 1 115 ? -20.797 -3.846 5.32 1 97.69 115 LEU B N 1
ATOM 2423 C CA . LEU B 1 115 ? -20.672 -4.289 6.703 1 97.69 115 LEU B CA 1
ATOM 2424 C C . LEU B 1 115 ? -21.125 -5.738 6.852 1 97.69 115 LEU B C 1
ATOM 2426 O O . LEU B 1 115 ? -21.062 -6.305 7.941 1 97.69 115 LEU B O 1
ATOM 2430 N N . ASP B 1 116 ? -21.531 -6.344 5.73 1 98.06 116 ASP B N 1
ATOM 2431 C CA . ASP B 1 116 ? -21.844 -7.773 5.746 1 98.06 116 ASP B CA 1
ATOM 2432 C C . ASP B 1 116 ? -20.562 -8.609 5.758 1 98.06 116 ASP B C 1
ATOM 2434 O O . ASP B 1 116 ? -19.547 -8.203 5.195 1 98.06 116 ASP B O 1
ATOM 2438 N N . THR B 1 117 ? -20.656 -9.75 6.367 1 98.44 117 THR B N 1
ATOM 2439 C CA . THR B 1 117 ? -19.562 -10.719 6.328 1 98.44 117 THR B CA 1
ATOM 2440 C C . THR B 1 117 ? -19.828 -11.781 5.262 1 98.44 117 THR B C 1
ATOM 2442 O O . THR B 1 117 ? -20.938 -12.289 5.141 1 98.44 117 THR B O 1
ATOM 2445 N N . PRO B 1 118 ? -18.812 -12.055 4.469 1 98.31 118 PRO B N 1
ATOM 2446 C CA . PRO B 1 118 ? -18.984 -13.195 3.562 1 98.31 118 PRO B CA 1
ATOM 2447 C C . PRO B 1 118 ? -19.188 -14.516 4.305 1 98.31 118 PRO B C 1
ATOM 2449 O O . PRO B 1 118 ? -18.922 -14.594 5.508 1 98.31 118 PRO B O 1
ATOM 2452 N N . PRO B 1 119 ? -19.719 -15.484 3.586 1 98 119 PRO B N 1
ATOM 2453 C CA . PRO B 1 119 ? -19.969 -16.766 4.246 1 98 119 PRO B CA 1
ATOM 2454 C C . PRO B 1 119 ? -18.719 -17.312 4.953 1 98 119 PRO B C 1
ATOM 2456 O O . PRO B 1 119 ? -17.641 -17.344 4.371 1 98 119 PRO B O 1
ATOM 2459 N N . ASP B 1 120 ? -18.891 -17.719 6.273 1 98 120 ASP B N 1
ATOM 2460 C CA . ASP B 1 120 ? -17.922 -18.406 7.105 1 98 120 ASP B CA 1
ATOM 2461 C C . ASP B 1 120 ? -16.719 -17.516 7.406 1 98 120 ASP B C 1
ATOM 2463 O O . ASP B 1 120 ? -15.656 -18 7.801 1 98 120 ASP B O 1
ATOM 2467 N N . CYS B 1 121 ? -16.797 -16.266 7.117 1 98.44 121 CYS B N 1
ATOM 2468 C CA . CYS B 1 121 ? -15.68 -15.352 7.305 1 98.44 121 CYS B CA 1
ATOM 2469 C C . CYS B 1 121 ? -15.898 -14.469 8.531 1 98.44 121 CYS B C 1
ATOM 2471 O O . CYS B 1 121 ? -17 -13.953 8.742 1 98.44 121 CYS B O 1
ATOM 2473 N N . GLU B 1 122 ? -14.867 -14.258 9.352 1 98.06 122 GLU B N 1
ATOM 2474 C CA . GLU B 1 122 ? -14.945 -13.461 10.57 1 98.06 122 GLU B CA 1
ATOM 2475 C C . GLU B 1 122 ? -14.805 -11.969 10.273 1 98.06 122 GLU B C 1
ATOM 2477 O O . GLU B 1 122 ? -15.047 -11.133 11.141 1 98.06 122 GLU B O 1
ATOM 2482 N N . TYR B 1 123 ? -14.398 -11.602 9.078 1 98.25 123 TYR B N 1
ATOM 2483 C CA . TYR B 1 123 ? -14.211 -10.211 8.672 1 98.25 123 TYR B CA 1
ATOM 2484 C C . TYR B 1 123 ? -15.359 -9.75 7.781 1 98.25 123 TYR B C 1
ATOM 2486 O O . TYR B 1 123 ? -15.828 -10.5 6.926 1 98.25 123 TYR B O 1
ATOM 2494 N N . ASN B 1 124 ? -15.812 -8.508 7.957 1 98.44 124 ASN B N 1
ATOM 2495 C CA . ASN B 1 124 ? -16.766 -7.969 7 1 98.44 124 ASN B CA 1
ATOM 2496 C C . ASN B 1 124 ? -16.094 -7.535 5.703 1 98.44 124 ASN B C 1
ATOM 2498 O O . ASN B 1 124 ? -14.867 -7.453 5.637 1 98.44 124 ASN B O 1
ATOM 2502 N N . LYS B 1 125 ? -16.875 -7.27 4.707 1 98.81 125 LYS B N 1
ATOM 2503 C CA . LYS B 1 125 ? -16.375 -6.965 3.365 1 98.81 125 LYS B CA 1
ATOM 2504 C C . LYS B 1 125 ? -15.516 -5.707 3.365 1 98.81 125 LYS B C 1
ATOM 2506 O O . LYS B 1 125 ? -14.5 -5.641 2.672 1 98.81 125 LYS B O 1
ATOM 2511 N N . PHE B 1 126 ? -15.906 -4.73 4.094 1 98.81 126 PHE B N 1
ATOM 2512 C CA . PHE B 1 126 ? -15.156 -3.482 4.16 1 98.81 126 PHE B CA 1
ATOM 2513 C C . PHE B 1 126 ? -13.773 -3.711 4.762 1 98.81 126 PHE B C 1
ATOM 2515 O O . PHE B 1 126 ? -12.773 -3.211 4.242 1 98.81 126 PHE B O 1
ATOM 2522 N N . THR B 1 127 ? -13.672 -4.484 5.773 1 98.88 127 THR B N 1
ATOM 2523 C CA . THR B 1 127 ? -12.398 -4.844 6.391 1 98.88 127 THR B CA 1
ATOM 2524 C C . THR B 1 127 ? -11.492 -5.551 5.387 1 98.88 127 THR B C 1
ATOM 2526 O O . THR B 1 127 ? -10.312 -5.219 5.266 1 98.88 127 THR B O 1
ATOM 2529 N N . LEU B 1 128 ? -12.016 -6.465 4.707 1 98.88 128 LEU B N 1
ATOM 2530 C CA . LEU B 1 128 ? -11.242 -7.227 3.734 1 98.88 128 LEU B CA 1
ATOM 2531 C C . LEU B 1 128 ? -10.695 -6.316 2.641 1 98.88 128 LEU B C 1
ATOM 2533 O O . LEU B 1 128 ? -9.531 -6.438 2.244 1 98.88 128 LEU B O 1
ATOM 2537 N N . ILE B 1 129 ? -11.5 -5.383 2.184 1 98.88 129 ILE B N 1
ATOM 2538 C CA . ILE B 1 129 ? -11.102 -4.461 1.127 1 98.88 129 ILE B CA 1
ATOM 2539 C C . ILE B 1 129 ? -9.969 -3.57 1.625 1 98.88 129 ILE B C 1
ATOM 2541 O O . ILE B 1 129 ? -8.93 -3.441 0.962 1 98.88 129 ILE B O 1
ATOM 2545 N N . LEU B 1 130 ? -10.102 -3.014 2.785 1 98.81 130 LEU B N 1
ATOM 2546 C CA . LEU B 1 130 ? -9.062 -2.133 3.312 1 98.81 130 LEU B CA 1
ATOM 2547 C C . LEU B 1 130 ? -7.785 -2.91 3.592 1 98.81 130 LEU B C 1
ATOM 2549 O O . LEU B 1 130 ? -6.684 -2.416 3.33 1 98.81 130 LEU B O 1
ATOM 2553 N N . ALA B 1 131 ? -7.938 -4.086 4.145 1 98.75 131 ALA B N 1
ATOM 2554 C CA . ALA B 1 131 ? -6.77 -4.918 4.41 1 98.75 131 ALA B CA 1
ATOM 2555 C C . ALA B 1 131 ? -6.02 -5.242 3.123 1 98.75 131 ALA B C 1
ATOM 2557 O O . ALA B 1 131 ? -4.789 -5.289 3.109 1 98.75 131 ALA B O 1
ATOM 2558 N N . GLN B 1 132 ? -6.754 -5.457 2.145 1 98.69 132 GLN B N 1
ATOM 2559 C CA . GLN B 1 132 ? -6.102 -5.789 0.882 1 98.69 132 GLN B CA 1
ATOM 2560 C C . GLN B 1 132 ? -5.465 -4.555 0.25 1 98.69 132 GLN B C 1
ATOM 2562 O O . GLN B 1 132 ? -4.441 -4.66 -0.43 1 98.69 132 GLN B O 1
ATOM 2567 N N . PHE B 1 133 ? -6.039 -3.326 0.444 1 98.69 133 PHE B N 1
ATOM 2568 C CA . PHE B 1 133 ? -5.332 -2.121 0.029 1 98.69 133 PHE B CA 1
ATOM 2569 C C . PHE B 1 133 ? -3.953 -2.053 0.676 1 98.69 133 PHE B C 1
ATOM 2571 O O . PHE B 1 133 ? -2.961 -1.763 0.005 1 98.69 133 PHE B O 1
ATOM 2578 N N . ARG B 1 134 ? -3.904 -2.377 1.963 1 98.75 134 ARG B N 1
ATOM 2579 C CA . ARG B 1 134 ? -2.627 -2.369 2.666 1 98.75 134 ARG B CA 1
ATOM 2580 C C . ARG B 1 134 ? -1.684 -3.424 2.1 1 98.75 134 ARG B C 1
ATOM 2582 O O . ARG B 1 134 ? -0.544 -3.119 1.739 1 98.75 134 ARG B O 1
ATOM 2589 N N . HIS B 1 135 ? -2.172 -4.629 1.966 1 98.75 135 HIS B N 1
ATOM 2590 C CA . HIS B 1 135 ? -1.345 -5.738 1.512 1 98.75 135 HIS B CA 1
ATOM 2591 C C . HIS B 1 135 ? -0.852 -5.512 0.086 1 98.75 135 HIS B C 1
ATOM 2593 O O . HIS B 1 135 ? 0.352 -5.574 -0.176 1 98.75 135 HIS B O 1
ATOM 2599 N N . LEU B 1 136 ? -1.799 -5.223 -0.795 1 98.81 136 LEU B N 1
ATOM 2600 C CA . LEU B 1 136 ? -1.5 -5.066 -2.215 1 98.81 136 LEU B CA 1
ATOM 2601 C C . LEU B 1 136 ? -0.448 -3.984 -2.432 1 98.81 136 LEU B C 1
ATOM 2603 O O . LEU B 1 136 ? 0.578 -4.23 -3.072 1 98.81 136 LEU B O 1
ATOM 2607 N N . HIS B 1 137 ? -0.656 -2.854 -1.875 1 98.81 137 HIS B N 1
ATOM 2608 C CA . HIS B 1 137 ? 0.241 -1.73 -2.119 1 98.81 137 HIS B CA 1
ATOM 2609 C C . HIS B 1 137 ? 1.576 -1.927 -1.407 1 98.81 137 HIS B C 1
ATOM 2611 O O . HIS B 1 137 ? 2.617 -1.488 -1.9 1 98.81 137 HIS B O 1
ATOM 2617 N N . SER B 1 138 ? 1.595 -2.641 -0.286 1 98.75 138 SER B N 1
ATOM 2618 C CA . SER B 1 138 ? 2.873 -2.963 0.341 1 98.75 138 SER B CA 1
ATOM 2619 C C . SER B 1 138 ? 3.723 -3.852 -0.562 1 98.75 138 SER B C 1
ATOM 2621 O O . SER B 1 138 ? 4.891 -3.549 -0.817 1 98.75 138 SER B O 1
ATOM 2623 N N . HIS B 1 139 ? 3.152 -4.906 -1.05 1 98.75 139 HIS B N 1
ATOM 2624 C CA . HIS B 1 139 ? 3.912 -5.828 -1.889 1 98.75 139 HIS B CA 1
ATOM 2625 C C . HIS B 1 139 ? 4.23 -5.203 -3.242 1 98.75 139 HIS B C 1
ATOM 2627 O O . HIS B 1 139 ? 5.312 -5.426 -3.791 1 98.75 139 HIS B O 1
ATOM 2633 N N . MET B 1 140 ? 3.262 -4.484 -3.762 1 98.75 140 MET B N 1
ATOM 2634 C CA . MET B 1 140 ? 3.531 -3.732 -4.984 1 98.75 140 MET B CA 1
ATOM 2635 C C . MET B 1 140 ? 4.699 -2.77 -4.781 1 98.75 140 MET B C 1
ATOM 2637 O O . MET B 1 140 ? 5.586 -2.678 -5.633 1 98.75 140 MET B O 1
ATOM 2641 N N . GLY B 1 141 ? 4.691 -2.08 -3.67 1 98.62 141 GLY B N 1
ATOM 2642 C CA . GLY B 1 141 ? 5.793 -1.199 -3.309 1 98.62 141 GLY B CA 1
ATOM 2643 C C . GLY B 1 141 ? 7.125 -1.918 -3.209 1 98.62 141 GLY B C 1
ATOM 2644 O O . GLY B 1 141 ? 8.148 -1.404 -3.666 1 98.62 141 GLY B O 1
ATOM 2645 N N . MET B 1 142 ? 7.145 -3.059 -2.6 1 98.69 142 MET B N 1
ATOM 2646 C CA . MET B 1 142 ? 8.375 -3.836 -2.486 1 98.69 142 MET B CA 1
ATOM 2647 C C . MET B 1 142 ? 8.961 -4.129 -3.863 1 98.69 142 MET B C 1
ATOM 2649 O O . MET B 1 142 ? 10.164 -3.955 -4.082 1 98.69 142 MET B O 1
ATOM 2653 N N . ILE B 1 143 ? 8.133 -4.559 -4.746 1 98.69 143 ILE B N 1
ATOM 2654 C CA . ILE B 1 143 ? 8.57 -4.883 -6.098 1 98.69 143 ILE B CA 1
ATOM 2655 C C . ILE B 1 143 ? 9.102 -3.627 -6.781 1 98.69 143 ILE B C 1
ATOM 2657 O O . ILE B 1 143 ? 10.133 -3.67 -7.457 1 98.69 143 ILE B O 1
ATOM 2661 N N . MET B 1 144 ? 8.398 -2.527 -6.578 1 98.62 144 MET B N 1
ATOM 2662 C CA . MET B 1 144 ? 8.914 -1.255 -7.082 1 98.62 144 MET B CA 1
ATOM 2663 C C . MET B 1 144 ? 10.281 -0.947 -6.488 1 98.62 144 MET B C 1
ATOM 2665 O O . MET B 1 144 ? 11.18 -0.484 -7.195 1 98.62 144 MET B O 1
ATOM 2669 N N . GLY B 1 145 ? 10.43 -1.213 -5.191 1 98.38 145 GLY B N 1
ATOM 2670 C CA . GLY B 1 145 ? 11.719 -1.019 -4.547 1 98.38 145 GLY B CA 1
ATOM 2671 C C . GLY B 1 145 ? 12.828 -1.846 -5.172 1 98.38 145 GLY B C 1
ATOM 2672 O O . GLY B 1 145 ? 13.945 -1.358 -5.352 1 98.38 145 GLY B O 1
ATOM 2673 N N . PHE B 1 146 ? 12.547 -3.09 -5.508 1 98.5 146 PHE B N 1
ATOM 2674 C CA . PHE B 1 146 ? 13.508 -3.951 -6.191 1 98.5 146 PHE B CA 1
ATOM 2675 C C . PHE B 1 146 ? 13.945 -3.332 -7.516 1 98.5 146 PHE B C 1
ATOM 2677 O O . PHE B 1 146 ? 15.141 -3.223 -7.789 1 98.5 146 PHE B O 1
ATOM 2684 N N . ILE B 1 147 ? 12.945 -2.953 -8.289 1 98.25 147 ILE B N 1
ATOM 2685 C CA . ILE B 1 147 ? 13.203 -2.385 -9.602 1 98.25 147 ILE B CA 1
ATOM 2686 C C . ILE B 1 147 ? 14.055 -1.13 -9.469 1 98.25 147 ILE B C 1
ATOM 2688 O O . ILE B 1 147 ? 15.07 -0.983 -10.156 1 98.25 147 ILE B O 1
ATOM 2692 N N . ILE B 1 148 ? 13.664 -0.264 -8.602 1 97.94 148 ILE B N 1
ATOM 2693 C CA . ILE B 1 148 ? 14.359 1.005 -8.398 1 97.94 148 ILE B CA 1
ATOM 2694 C C . ILE B 1 148 ? 15.797 0.744 -7.969 1 97.94 148 ILE B C 1
ATOM 2696 O O . ILE B 1 148 ? 16.734 1.313 -8.539 1 97.94 148 ILE B O 1
ATOM 2700 N N . ASP B 1 149 ? 15.953 -0.083 -6.984 1 97.31 149 ASP B N 1
ATOM 2701 C CA . ASP B 1 149 ? 17.281 -0.342 -6.438 1 97.31 149 ASP B CA 1
ATOM 2702 C C . ASP B 1 149 ? 18.188 -0.961 -7.488 1 97.31 149 ASP B C 1
ATOM 2704 O O . ASP B 1 149 ? 19.375 -0.6 -7.586 1 97.31 149 ASP B O 1
ATOM 2708 N N . ASP B 1 150 ? 17.672 -1.782 -8.328 1 97.19 150 ASP B N 1
ATOM 2709 C CA . ASP B 1 150 ? 18.484 -2.541 -9.273 1 97.19 150 ASP B CA 1
ATOM 2710 C C . ASP B 1 150 ? 18.688 -1.766 -10.57 1 97.19 150 ASP B C 1
ATOM 2712 O O . ASP B 1 150 ? 19.688 -1.952 -11.258 1 97.19 150 ASP B O 1
ATOM 2716 N N . THR B 1 151 ? 17.734 -0.884 -10.922 1 96.75 151 THR B N 1
ATOM 2717 C CA . THR B 1 151 ? 17.766 -0.34 -12.273 1 96.75 151 THR B CA 1
ATOM 2718 C C . THR B 1 151 ? 17.906 1.18 -12.242 1 96.75 151 THR B C 1
ATOM 2720 O O . THR B 1 151 ? 18.234 1.799 -13.25 1 96.75 151 THR B O 1
ATOM 2723 N N . GLY B 1 152 ? 17.516 1.786 -11.148 1 96.12 152 GLY B N 1
ATOM 2724 C CA . GLY B 1 152 ? 17.469 3.238 -11.07 1 96.12 152 GLY B CA 1
ATOM 2725 C C . GLY B 1 152 ? 16.25 3.834 -11.727 1 96.12 152 GLY B C 1
ATOM 2726 O O . GLY B 1 152 ? 16.156 5.051 -11.891 1 96.12 152 GLY B O 1
ATOM 2727 N N . LEU B 1 153 ? 15.289 2.928 -12.141 1 96.25 153 LEU B N 1
ATOM 2728 C CA . LEU B 1 153 ? 14.07 3.383 -12.797 1 96.25 153 LEU B CA 1
ATOM 2729 C C . LEU B 1 153 ? 12.875 3.311 -11.844 1 96.25 153 LEU B C 1
ATOM 2731 O O . LEU B 1 153 ? 12.75 2.359 -11.07 1 96.25 153 LEU B O 1
ATOM 2735 N N . TRP B 1 154 ? 12.016 4.316 -11.922 1 96.56 154 TRP B N 1
ATOM 2736 C CA . TRP B 1 154 ? 10.859 4.414 -11.031 1 96.56 154 TRP B CA 1
ATOM 2737 C C . TRP B 1 154 ? 9.57 4.105 -11.781 1 96.56 154 TRP B C 1
ATOM 2739 O O . TRP B 1 154 ? 9.109 4.906 -12.602 1 96.56 154 TRP B O 1
ATOM 2749 N N . PRO B 1 155 ? 8.922 2.988 -11.477 1 97.12 155 PRO B N 1
ATOM 2750 C CA . PRO B 1 155 ? 7.641 2.705 -12.125 1 97.12 155 PRO B CA 1
ATOM 2751 C C . PRO B 1 155 ? 6.582 3.768 -11.836 1 97.12 155 PRO B C 1
ATOM 2753 O O . PRO B 1 155 ? 6.461 4.227 -10.695 1 97.12 155 PRO B O 1
ATOM 2756 N N . ARG B 1 156 ? 5.844 4.109 -12.828 1 95.69 156 ARG B N 1
ATOM 2757 C CA . ARG B 1 156 ? 4.82 5.141 -12.703 1 95.69 156 ARG B CA 1
ATOM 2758 C C . ARG B 1 156 ? 3.697 4.691 -11.781 1 95.69 156 ARG B C 1
ATOM 2760 O O . ARG B 1 156 ? 3.273 3.533 -11.82 1 95.69 156 ARG B O 1
ATOM 2767 N N . VAL B 1 157 ? 3.248 5.574 -10.945 1 95 157 VAL B N 1
ATOM 2768 C CA . VAL B 1 157 ? 2.096 5.355 -10.078 1 95 157 VAL B CA 1
ATOM 2769 C C . VAL B 1 157 ? 0.951 6.277 -10.5 1 95 157 VAL B C 1
ATOM 2771 O O . VAL B 1 157 ? 1.146 7.195 -11.297 1 95 157 VAL B O 1
ATOM 2774 N N . LEU B 1 158 ? -0.21 6.016 -10 1 96.31 158 LEU B N 1
ATOM 2775 C CA . LEU B 1 158 ? -1.392 6.781 -10.383 1 96.31 158 LEU B CA 1
ATOM 2776 C C . LEU B 1 158 ? -2.037 7.422 -9.156 1 96.31 158 LEU B C 1
ATOM 2778 O O . LEU B 1 158 ? -3 6.887 -8.602 1 96.31 158 LEU B O 1
ATOM 2782 N N . GLY B 1 159 ? -1.548 8.578 -8.766 1 95.5 159 GLY B N 1
ATOM 2783 C CA . GLY B 1 159 ? -2.111 9.336 -7.66 1 95.5 159 GLY B CA 1
ATOM 2784 C C . GLY B 1 159 ? -3.455 9.961 -7.988 1 95.5 159 GLY B C 1
ATOM 2785 O O . GLY B 1 159 ? -3.922 9.875 -9.125 1 95.5 159 GLY B O 1
ATOM 2786 N N . LEU B 1 160 ? -4.051 10.617 -7.016 1 96.44 160 LEU B N 1
ATOM 2787 C CA . LEU B 1 160 ? -5.395 11.164 -7.129 1 96.44 160 LEU B CA 1
ATOM 2788 C C . LEU B 1 160 ? -5.453 12.258 -8.195 1 96.44 160 LEU B C 1
ATOM 2790 O O . LEU B 1 160 ? -6.488 12.445 -8.836 1 96.44 160 LEU B O 1
ATOM 2794 N N . GLU B 1 161 ? -4.383 12.914 -8.344 1 95.56 161 GLU B N 1
ATOM 2795 C CA . GLU B 1 161 ? -4.406 14.094 -9.203 1 95.56 161 GLU B CA 1
ATOM 2796 C C . GLU B 1 161 ? -4.094 13.734 -10.648 1 95.56 161 GLU B C 1
ATOM 2798 O O . GLU B 1 161 ? -4.09 14.602 -11.523 1 95.56 161 GLU B O 1
ATOM 2803 N N . ASN B 1 162 ? -3.771 12.531 -10.906 1 93.81 162 ASN B N 1
ATOM 2804 C CA . ASN B 1 162 ? -3.42 12.102 -12.25 1 93.81 162 ASN B CA 1
ATOM 2805 C C . ASN B 1 162 ? -4.559 11.328 -12.914 1 93.81 162 ASN B C 1
ATOM 2807 O O . ASN B 1 162 ? -5.129 10.414 -12.305 1 93.81 162 ASN B O 1
ATOM 2811 N N . PRO B 1 163 ? -4.883 11.68 -14.125 1 94 163 PRO B N 1
ATOM 2812 C CA . PRO B 1 163 ? -5.832 10.852 -14.867 1 94 163 PRO B CA 1
ATOM 2813 C C . PRO B 1 163 ? -5.227 9.523 -15.312 1 94 163 PRO B C 1
ATOM 2815 O O . PRO B 1 163 ? -4 9.375 -15.344 1 94 163 PRO B O 1
ATOM 2818 N N . PHE B 1 164 ? -6.074 8.531 -15.547 1 94.75 164 PHE B N 1
ATOM 2819 C CA . PHE B 1 164 ? -5.594 7.305 -16.172 1 94.75 164 PHE B CA 1
ATOM 2820 C C . PHE B 1 164 ? -4.922 7.613 -17.516 1 94.75 164 PHE B C 1
ATOM 2822 O O . PHE B 1 164 ? -5.461 8.367 -18.328 1 94.75 164 PHE B O 1
ATOM 2829 N N . PRO B 1 165 ? -3.734 7.055 -17.703 1 91.5 165 PRO B N 1
ATOM 2830 C CA . PRO B 1 165 ? -3.109 7.27 -19.016 1 91.5 165 PRO B CA 1
ATOM 2831 C C . PRO B 1 165 ? -3.938 6.703 -20.156 1 91.5 165 PRO B C 1
ATOM 2833 O O . PRO B 1 165 ? -4.566 5.652 -20.016 1 91.5 165 PRO B O 1
ATOM 2836 N N . ILE B 1 166 ? -3.926 7.426 -21.234 1 89 166 ILE B N 1
ATOM 2837 C CA . ILE B 1 166 ? -4.613 6.996 -22.453 1 89 166 ILE B CA 1
ATOM 2838 C C . ILE B 1 166 ? -3.588 6.637 -23.516 1 89 166 ILE B C 1
ATOM 2840 O O . ILE B 1 166 ? -2.613 7.363 -23.734 1 89 166 ILE B O 1
ATOM 2844 N N . GLY B 1 167 ? -3.729 5.539 -24.219 1 86.19 167 GLY B N 1
ATOM 2845 C CA . GLY B 1 167 ? -2.797 5.129 -25.25 1 86.19 167 GLY B CA 1
ATOM 2846 C C . GLY B 1 167 ? -1.427 4.762 -24.703 1 86.19 167 GLY B C 1
ATOM 2847 O O . GLY B 1 167 ? -1.316 4.172 -23.641 1 86.19 167 GLY B O 1
ATOM 2848 N N . GLU B 1 168 ? -0.412 4.945 -25.562 1 86.31 168 GLU B N 1
ATOM 2849 C CA . GLU B 1 168 ? 0.96 4.691 -25.125 1 86.31 168 GLU B CA 1
ATOM 2850 C C . GLU B 1 168 ? 1.399 5.684 -24.062 1 86.31 168 GLU B C 1
ATOM 2852 O O . GLU B 1 168 ? 1.075 6.871 -24.141 1 86.31 168 GLU B O 1
ATOM 2857 N N . TYR B 1 169 ? 1.973 5.062 -23.016 1 81.94 169 TYR B N 1
ATOM 2858 C CA . TYR B 1 169 ? 2.463 5.922 -21.938 1 81.94 169 TYR B CA 1
ATOM 2859 C C . TYR B 1 169 ? 3.83 5.461 -21.453 1 81.94 169 TYR B C 1
ATOM 2861 O O . TYR B 1 169 ? 4.25 4.336 -21.734 1 81.94 169 TYR B O 1
ATOM 2869 N N . LYS B 1 170 ? 4.551 6.367 -20.812 1 84.88 170 LYS B N 1
ATOM 2870 C CA . LYS B 1 170 ? 5.836 6.027 -20.203 1 84.88 170 LYS B CA 1
ATOM 2871 C C . LYS B 1 170 ? 5.645 5.207 -18.938 1 84.88 170 LYS B C 1
ATOM 2873 O O . LYS B 1 170 ? 4.965 5.645 -18 1 84.88 170 LYS B O 1
ATOM 2878 N N . ARG B 1 171 ? 6.266 4.047 -18.875 1 87.12 171 ARG B N 1
ATOM 2879 C CA . ARG B 1 171 ? 6.117 3.109 -17.766 1 87.12 171 ARG B CA 1
ATOM 2880 C C . ARG B 1 171 ? 6.852 3.605 -16.531 1 87.12 171 ARG B C 1
ATOM 2882 O O . ARG B 1 171 ? 6.492 3.254 -15.406 1 87.12 171 ARG B O 1
ATOM 2889 N N . TYR B 1 172 ? 7.828 4.387 -16.812 1 88.06 172 TYR B N 1
ATOM 2890 C CA . TYR B 1 172 ? 8.648 4.926 -15.734 1 88.06 172 TYR B CA 1
ATOM 2891 C C . TYR B 1 172 ? 8.516 6.441 -15.656 1 88.06 172 TYR B C 1
ATOM 2893 O O . TYR B 1 172 ? 8.102 7.086 -16.625 1 88.06 172 TYR B O 1
ATOM 2901 N N . ILE B 1 173 ? 8.812 6.969 -14.367 1 81.94 173 ILE B N 1
ATOM 2902 C CA . ILE B 1 173 ? 8.797 8.414 -14.195 1 81.94 173 ILE B CA 1
ATOM 2903 C C . ILE B 1 173 ? 10.164 8.992 -14.539 1 81.94 173 ILE B C 1
ATOM 2905 O O . ILE B 1 173 ? 11.195 8.375 -14.25 1 81.94 173 ILE B O 1
#